Protein AF-A0A444R0T7-F1 (afdb_monomer_lite)

Organism: Escherichia coli (NCBI:txid562)

Foldseek 3Di:
DVCALPPDPLPQPQDPDQDWDFDWDQDPDQDPDAPDFDAKDQALPPVFADPVLVVLCVDPVSVVVSVVSNVVSGTIGTRGDDPDGDTDGDTDRDRPSPSPPDLRFAEEEEEEQEQVCPDPNSVVSLVVLVVVVVVCVVSLHWYKYWYFAPDIDIATLSDPCNVVSSVVVVVDHDHHHHDVQVVLVVVVVVCPDPNRDSYDYHYRDPPPHDDHDVVSVVD

Radius of gyration: 33.67 Å; chains: 1; bounding box: 57×38×89 Å

Secondary structure (DSSP, 8-state):
-TTTT-SS-----------EEEEEEEEEPPPSS-SEEEEEEEE--GGGB-HHHHHHHTSTTTHHHHHHHHHTT-EEEEEEE---EEEEEEEEE----------PPPEEEEEE-SGGGTTHHHHHHHHHHHHHHHHHHHTT--EEEEEESSSEEEEETTSTTHHHHHHHHHH----S---HHHHHHHHHHHHTSGGGTTPEEEEE-----PPPPHHHH--

Sequence (219 aa):
AEQLGRSREAKSIPRNDAQMETFRTMVREPATVPEQVDGLQQSDDILRLLPPELATLGITELEYEFYRRLVEKQLLTYRLHGESWREKMIERPVVHKDYDEQPRGPFIVCVDTSGSMGGFNEQCAKAFCLALMRIALAENRRCYIMLFSTEIVRYELSGPQGIEQAIRFLSQQFRGGTDLASCFRAIMERLQSREWFDADAVVISDFIAQRLPDDVTSK

Structure (mmCIF, N/CA/C/O backbone):
data_AF-A0A444R0T7-F1
#
_entry.id   AF-A0A444R0T7-F1
#
loop_
_atom_site.group_PDB
_atom_site.id
_atom_site.type_symbol
_atom_site.label_atom_id
_atom_site.label_alt_id
_atom_site.label_comp_id
_atom_site.label_asym_id
_atom_site.label_entity_id
_atom_site.label_seq_id
_atom_site.pdbx_PDB_ins_code
_atom_site.Cartn_x
_atom_site.Cartn_y
_atom_site.Cartn_z
_atom_site.occupancy
_atom_site.B_iso_or_equiv
_atom_site.auth_seq_id
_atom_site.auth_comp_id
_atom_site.auth_asym_id
_atom_site.auth_atom_id
_atom_site.pdbx_PDB_model_num
ATOM 1 N N . ALA A 1 1 ? 3.410 0.839 2.612 1.00 52.56 1 ALA A N 1
ATOM 2 C CA . ALA A 1 1 ? 2.526 0.170 1.633 1.00 52.56 1 ALA A CA 1
ATOM 3 C C . ALA A 1 1 ? 1.053 0.426 1.941 1.00 52.56 1 ALA A C 1
ATOM 5 O O . ALA A 1 1 ? 0.348 0.851 1.043 1.00 52.56 1 ALA A O 1
ATOM 6 N N . GLU A 1 2 ? 0.602 0.261 3.192 1.00 41.81 2 GLU A N 1
ATOM 7 C CA . GLU A 1 2 ? -0.816 0.436 3.570 1.00 41.81 2 GLU A CA 1
ATOM 8 C C . GLU A 1 2 ? -1.433 1.810 3.270 1.00 41.81 2 GLU A C 1
ATOM 10 O O . GLU A 1 2 ? -2.649 1.897 3.181 1.00 41.81 2 GLU A O 1
ATOM 15 N N . GLN A 1 3 ? -0.644 2.874 3.103 1.00 53.28 3 GLN A N 1
ATOM 16 C CA . GLN A 1 3 ? -1.173 4.206 2.776 1.00 53.28 3 GLN A CA 1
ATOM 17 C C . GLN A 1 3 ? -1.189 4.544 1.275 1.00 53.28 3 GLN A C 1
ATOM 19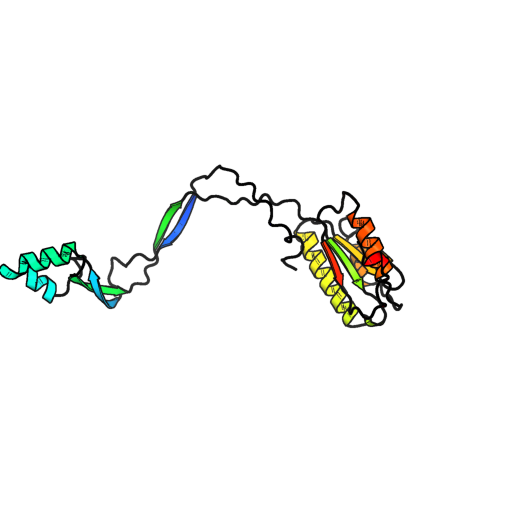 O O . GLN A 1 3 ? -1.748 5.570 0.898 1.00 53.28 3 GLN A O 1
ATOM 24 N N . LEU A 1 4 ? -0.623 3.694 0.407 1.00 55.56 4 LEU A N 1
ATOM 25 C CA . LEU A 1 4 ? -0.634 3.921 -1.044 1.00 55.56 4 LEU A CA 1
ATOM 26 C C . LEU A 1 4 ? -2.058 3.701 -1.590 1.00 55.56 4 LEU A C 1
ATOM 28 O O . LEU A 1 4 ? -2.611 2.602 -1.481 1.00 55.56 4 LEU A O 1
ATOM 32 N N . GLY A 1 5 ? -2.663 4.754 -2.142 1.00 51.59 5 GLY A N 1
ATOM 33 C CA . GLY A 1 5 ? -4.044 4.752 -2.643 1.00 51.59 5 GLY A CA 1
ATOM 34 C C . GLY A 1 5 ? -5.102 5.080 -1.604 1.00 51.59 5 GLY A C 1
ATOM 35 O O . GLY A 1 5 ? -6.288 4.909 -1.869 1.00 51.59 5 GLY A O 1
ATOM 36 N N . ARG A 1 6 ? -4.686 5.547 -0.418 1.00 55.81 6 ARG A N 1
ATOM 37 C CA . ARG A 1 6 ? -5.573 6.037 0.655 1.00 55.81 6 ARG A CA 1
ATOM 38 C C . ARG A 1 6 ? -5.463 7.553 0.870 1.00 55.81 6 ARG A C 1
ATOM 40 O O . ARG A 1 6 ? -5.979 8.075 1.851 1.00 55.81 6 ARG A O 1
ATOM 47 N N . SER A 1 7 ? -4.778 8.251 -0.038 1.00 49.47 7 SER A N 1
ATOM 48 C CA . SER A 1 7 ? -4.404 9.674 0.045 1.00 49.47 7 SER A CA 1
ATOM 49 C C . SER A 1 7 ? -5.601 10.628 0.006 1.00 49.47 7 SER A C 1
ATOM 51 O O . SER A 1 7 ? -5.502 11.774 0.438 1.00 49.47 7 SER A O 1
ATOM 53 N N . ARG A 1 8 ? -6.742 10.165 -0.510 1.00 48.16 8 ARG A N 1
ATOM 54 C CA . ARG A 1 8 ? -8.034 10.827 -0.351 1.00 48.16 8 ARG A CA 1
ATOM 55 C C . ARG A 1 8 ? -8.841 9.990 0.621 1.00 48.16 8 ARG A C 1
ATOM 57 O O . ARG A 1 8 ? -9.063 8.812 0.352 1.00 48.16 8 ARG A O 1
ATOM 64 N N . GLU A 1 9 ? -9.244 10.592 1.742 1.00 43.19 9 GLU A N 1
ATOM 65 C CA . GLU A 1 9 ? -10.251 10.015 2.634 1.00 43.19 9 GLU A CA 1
ATOM 66 C C . GLU A 1 9 ? -11.378 9.463 1.761 1.00 43.19 9 GLU A C 1
ATOM 68 O O . GLU A 1 9 ? -11.983 10.216 0.991 1.00 43.19 9 GLU A O 1
ATOM 73 N N . ALA A 1 10 ? -11.593 8.143 1.817 1.00 45.34 10 ALA A N 1
ATOM 74 C CA . ALA A 1 10 ? -12.710 7.494 1.150 1.00 45.34 10 ALA A CA 1
ATOM 75 C C . ALA A 1 10 ? -13.946 8.337 1.459 1.00 45.34 10 ALA A C 1
ATOM 77 O O . ALA A 1 10 ? -14.260 8.522 2.639 1.00 45.34 10 ALA A O 1
ATOM 78 N N . LYS A 1 11 ? -14.568 8.947 0.435 1.00 43.56 11 LYS A N 1
ATOM 79 C CA . LYS A 1 11 ? -15.698 9.856 0.675 1.00 43.56 11 LYS A CA 1
ATOM 80 C C . LYS A 1 11 ? -16.791 9.011 1.306 1.00 43.56 11 LYS A C 1
ATOM 82 O O . LYS A 1 11 ? -17.479 8.277 0.604 1.00 43.56 11 LYS A O 1
ATOM 87 N N . SER A 1 12 ? -16.923 9.092 2.625 1.00 40.97 12 SER A N 1
ATOM 88 C CA . SER A 1 12 ? -17.975 8.404 3.346 1.00 40.97 12 SER A CA 1
ATOM 89 C C . SER A 1 12 ? -19.274 9.074 2.932 1.00 40.97 12 SER A C 1
ATOM 91 O O . SER A 1 12 ? -19.520 10.221 3.307 1.00 40.97 12 SER A O 1
ATOM 93 N N . ILE A 1 13 ? -20.068 8.400 2.109 1.00 46.50 13 ILE A N 1
ATOM 94 C CA . ILE A 1 13 ? -21.451 8.785 1.867 1.00 46.50 13 ILE A CA 1
ATOM 95 C C . ILE A 1 13 ? -22.232 8.086 2.980 1.00 46.50 13 ILE A C 1
ATOM 97 O O . ILE A 1 13 ? -22.401 6.872 2.911 1.00 46.50 13 ILE A O 1
ATOM 101 N N . PRO A 1 14 ? -22.648 8.783 4.052 1.00 44.44 14 PRO A N 1
ATOM 102 C CA . PRO A 1 14 ? -23.417 8.133 5.099 1.00 44.44 14 PRO A CA 1
ATOM 103 C C . PRO A 1 14 ? -24.759 7.685 4.512 1.00 44.44 14 PRO A C 1
ATOM 105 O O . PRO A 1 14 ? -25.591 8.518 4.144 1.00 44.44 14 PRO A O 1
ATOM 108 N N . ARG A 1 15 ? -24.979 6.371 4.414 1.00 49.41 15 ARG A N 1
ATOM 109 C CA . ARG A 1 15 ? -26.326 5.824 4.246 1.00 49.41 15 ARG A CA 1
ATOM 110 C C . ARG A 1 15 ? -27.040 5.925 5.584 1.00 49.41 15 ARG A C 1
ATOM 112 O O . ARG A 1 15 ? -26.574 5.413 6.595 1.00 49.41 15 ARG A O 1
ATOM 119 N N . ASN A 1 16 ? -28.159 6.635 5.583 1.00 49.66 16 ASN A N 1
ATOM 120 C CA . ASN A 1 16 ? -28.934 6.920 6.780 1.00 49.66 16 ASN A CA 1
ATOM 121 C C . ASN A 1 16 ? -29.936 5.795 7.084 1.00 49.66 16 ASN A C 1
ATOM 123 O O . ASN A 1 16 ? -31.116 6.070 7.251 1.00 49.66 16 ASN A O 1
ATOM 127 N N . ASP A 1 17 ? -29.465 4.549 7.133 1.00 50.78 17 ASP A N 1
ATOM 128 C CA . ASP A 1 17 ? -30.265 3.398 7.564 1.00 50.78 17 ASP A CA 1
ATOM 129 C C . ASP A 1 17 ? -29.558 2.733 8.747 1.00 50.78 17 ASP A C 1
ATOM 131 O O . ASP A 1 17 ? -28.884 1.713 8.623 1.00 50.78 17 ASP A O 1
ATOM 135 N N . ALA A 1 18 ? -29.669 3.363 9.919 1.00 45.97 18 ALA A N 1
ATOM 136 C CA . ALA A 1 18 ? -29.171 2.798 11.166 1.00 45.97 18 ALA A CA 1
ATOM 137 C C . ALA A 1 18 ? -30.057 1.612 11.576 1.00 45.97 18 ALA A C 1
ATOM 139 O O . ALA A 1 18 ? -31.070 1.783 12.258 1.00 45.97 18 ALA A O 1
ATOM 140 N N . GLN A 1 19 ? -29.690 0.404 11.148 1.00 52.34 19 GLN A N 1
ATOM 141 C CA . GLN A 1 19 ? -30.270 -0.814 11.702 1.00 52.34 19 GLN A CA 1
ATOM 142 C C . GLN A 1 19 ? -29.713 -1.046 13.113 1.00 52.34 19 GLN A C 1
ATOM 144 O O . GLN A 1 19 ? -28.522 -0.868 13.379 1.00 52.34 19 GLN A O 1
ATOM 149 N N . MET A 1 20 ? -30.605 -1.386 14.044 1.00 50.62 20 MET A N 1
ATOM 150 C CA . MET A 1 20 ? -30.242 -1.752 15.411 1.00 50.62 20 MET A CA 1
ATOM 151 C C . MET A 1 20 ? -29.551 -3.114 15.371 1.00 50.62 20 MET A C 1
ATOM 153 O O . MET A 1 20 ? -30.182 -4.107 15.012 1.00 50.62 20 MET A O 1
ATOM 157 N N . GLU A 1 21 ? -28.278 -3.174 15.754 1.00 55.62 21 GLU A N 1
ATOM 158 C CA . GLU A 1 21 ? -27.573 -4.444 15.915 1.00 55.62 21 GLU A CA 1
ATOM 159 C C . GLU A 1 21 ? -27.292 -4.731 17.389 1.00 55.62 21 GLU A C 1
ATOM 161 O O . GLU A 1 21 ? -26.933 -3.854 18.184 1.00 55.62 21 GLU A O 1
ATOM 166 N N . THR A 1 22 ? -27.452 -6.001 17.756 1.00 49.09 22 THR A N 1
ATOM 167 C CA . THR A 1 22 ? -27.142 -6.514 19.088 1.00 49.09 22 THR A CA 1
ATOM 168 C C . THR A 1 22 ? -25.629 -6.641 19.237 1.00 49.09 22 THR A C 1
ATOM 170 O O . THR A 1 22 ? -25.036 -7.640 18.823 1.00 49.09 22 THR A O 1
ATOM 173 N N . PHE A 1 23 ? -24.985 -5.641 19.838 1.00 50.88 23 PHE A N 1
ATOM 174 C CA . PHE A 1 23 ? -23.559 -5.711 20.133 1.00 50.88 23 PHE A CA 1
ATOM 175 C C . PHE A 1 23 ? -23.337 -6.397 21.484 1.00 50.88 23 PHE A C 1
ATOM 177 O O . PHE A 1 23 ? -23.943 -6.037 22.501 1.00 50.88 23 PHE A O 1
ATOM 184 N N . ARG A 1 24 ? -22.455 -7.398 21.503 1.00 53.25 24 ARG A N 1
ATOM 185 C CA . ARG A 1 24 ? -22.060 -8.094 22.728 1.00 53.25 24 ARG A CA 1
ATOM 186 C C . ARG A 1 24 ? -20.826 -7.414 23.301 1.00 53.25 24 ARG A C 1
ATOM 188 O O . ARG A 1 24 ? -19.711 -7.647 22.847 1.00 53.25 24 ARG A O 1
ATOM 195 N N . THR A 1 25 ? -21.030 -6.553 24.292 1.00 52.38 25 THR A N 1
ATOM 196 C CA . THR A 1 25 ? -19.920 -5.948 25.033 1.00 52.38 25 THR A CA 1
ATOM 197 C C . THR A 1 25 ? -19.745 -6.682 26.346 1.00 52.38 25 THR A C 1
ATOM 199 O O . THR A 1 25 ? -20.688 -6.854 27.118 1.00 52.38 25 THR A O 1
ATOM 202 N N . MET A 1 26 ? -18.503 -7.053 26.630 1.00 47.00 26 MET A N 1
ATOM 203 C CA . MET A 1 26 ? -18.090 -7.464 27.963 1.00 47.00 26 MET A CA 1
ATOM 204 C C . MET A 1 26 ? -18.098 -6.219 28.853 1.00 47.00 26 MET A C 1
ATOM 206 O O . MET A 1 26 ? -17.200 -5.381 28.776 1.00 47.00 26 MET A O 1
ATOM 210 N N . VAL A 1 27 ? -19.162 -6.042 29.638 1.00 57.00 27 VAL A N 1
ATOM 211 C CA . VAL A 1 27 ? -19.264 -4.922 30.577 1.00 57.00 27 VAL A CA 1
ATOM 212 C C . VAL A 1 27 ? -18.751 -5.396 31.923 1.00 57.00 27 VAL A C 1
ATOM 214 O O . VAL A 1 27 ? -19.154 -6.442 32.434 1.00 57.00 27 VAL A O 1
ATOM 217 N N . ARG A 1 28 ? -17.852 -4.601 32.501 1.00 50.97 28 ARG A N 1
ATOM 218 C CA . ARG A 1 28 ? -17.382 -4.789 33.867 1.00 50.97 28 ARG A CA 1
ATOM 219 C C . ARG A 1 28 ? -18.486 -4.325 34.811 1.00 50.97 28 ARG A C 1
ATOM 221 O O . ARG A 1 28 ? -18.580 -3.140 35.122 1.00 50.97 28 ARG A O 1
ATOM 228 N N . GLU A 1 29 ? -19.368 -5.235 35.201 1.00 51.09 29 GLU A N 1
ATOM 229 C CA . GLU A 1 29 ? -20.320 -4.956 36.273 1.00 51.09 29 GLU A CA 1
ATOM 230 C C . GLU A 1 29 ? -19.631 -5.202 37.621 1.00 51.09 29 GLU A C 1
ATOM 232 O O . GLU A 1 29 ? -18.900 -6.187 37.759 1.00 51.09 29 GLU A O 1
ATOM 237 N N . PRO A 1 30 ? -19.821 -4.319 38.619 1.00 51.66 30 PRO A N 1
ATOM 238 C CA . PRO A 1 30 ? -19.378 -4.607 39.973 1.00 51.66 30 PRO A CA 1
ATOM 239 C C . PRO A 1 30 ? -20.041 -5.913 40.407 1.00 51.66 30 PRO A C 1
ATOM 241 O O . PRO A 1 30 ? -21.269 -6.017 40.383 1.00 51.66 30 PRO A O 1
ATOM 244 N N . ALA A 1 31 ? -19.236 -6.915 40.758 1.00 52.06 31 ALA A N 1
ATOM 245 C CA . ALA A 1 31 ? -19.745 -8.234 41.087 1.00 52.06 31 ALA A CA 1
ATOM 246 C C . ALA A 1 31 ? -20.817 -8.133 42.187 1.00 52.06 31 ALA A C 1
ATOM 248 O O . ALA A 1 31 ? -20.621 -7.517 43.238 1.00 52.06 31 ALA A O 1
ATOM 249 N N . THR A 1 32 ? -21.970 -8.756 41.951 1.00 52.75 32 THR A N 1
ATOM 250 C CA . THR A 1 32 ? -22.992 -8.974 42.983 1.00 52.75 32 THR A CA 1
ATOM 251 C C . THR A 1 32 ? -22.568 -10.057 43.979 1.00 52.75 32 THR A C 1
ATOM 253 O O . THR A 1 32 ? -23.248 -10.263 44.978 1.00 52.75 32 THR A O 1
ATOM 256 N N . VAL A 1 33 ? -21.452 -10.750 43.717 1.00 53.66 33 VAL A N 1
ATOM 257 C CA . VAL A 1 33 ? -20.937 -11.877 44.501 1.00 53.66 33 VAL A CA 1
ATOM 258 C C . VAL A 1 33 ? -19.513 -11.538 44.973 1.00 53.66 33 VAL A C 1
ATOM 260 O O . VAL A 1 33 ? -18.697 -11.141 44.141 1.00 53.66 33 VAL A O 1
ATOM 263 N N . PRO A 1 34 ? -19.206 -11.619 46.279 1.00 54.81 34 PRO A N 1
ATOM 264 C CA . PRO A 1 34 ? -17.925 -11.160 46.814 1.00 54.81 34 PRO A CA 1
ATOM 265 C C . PRO A 1 34 ? -16.803 -12.173 46.537 1.00 54.81 34 PRO A C 1
ATOM 267 O O . PRO A 1 34 ? -16.767 -13.228 47.161 1.00 54.81 34 PRO A O 1
ATOM 270 N N . GLU A 1 35 ? -15.876 -11.847 45.631 1.00 58.66 35 GLU A N 1
ATOM 271 C CA . GLU A 1 35 ? -14.623 -12.607 45.455 1.00 58.66 35 GLU A CA 1
ATOM 272 C C . GLU A 1 35 ? -13.498 -12.064 46.351 1.00 58.66 35 GLU A C 1
ATOM 274 O O . GLU A 1 35 ? -12.781 -12.846 46.972 1.00 58.66 35 GLU A O 1
ATOM 279 N N . GLN A 1 36 ? -13.378 -10.737 46.494 1.00 64.00 36 GLN A N 1
ATOM 280 C CA . GLN A 1 36 ? -12.383 -10.108 47.366 1.00 64.00 36 GLN A CA 1
ATOM 281 C C . GLN A 1 36 ? -12.806 -8.691 47.795 1.00 64.00 36 GLN A C 1
ATOM 283 O O . GLN A 1 36 ? -13.358 -7.918 47.006 1.00 64.00 36 GLN A O 1
ATOM 288 N N . VAL A 1 37 ? -12.540 -8.336 49.057 1.00 71.62 37 VAL A N 1
ATOM 289 C CA . VAL A 1 37 ? -12.676 -6.961 49.572 1.00 71.62 37 VAL A CA 1
ATOM 290 C C . VAL A 1 37 ? -11.347 -6.238 49.352 1.00 71.62 37 VAL A C 1
ATOM 292 O O . VAL A 1 37 ? -10.321 -6.694 49.848 1.00 71.62 37 VAL A O 1
ATOM 295 N N . ASP A 1 38 ? -11.372 -5.122 48.623 1.00 75.38 38 ASP A N 1
ATOM 296 C CA . ASP A 1 38 ? -10.171 -4.373 48.206 1.00 75.38 38 ASP A CA 1
ATOM 297 C C . ASP A 1 38 ? -10.105 -2.957 48.812 1.00 75.38 38 ASP A C 1
ATOM 299 O O . ASP A 1 38 ? -9.154 -2.207 48.611 1.00 75.38 38 ASP A O 1
ATOM 303 N N . GLY A 1 39 ? -11.108 -2.559 49.604 1.00 84.12 39 GLY A N 1
ATOM 304 C CA . GLY A 1 39 ? -11.037 -1.311 50.360 1.00 84.12 39 GLY A CA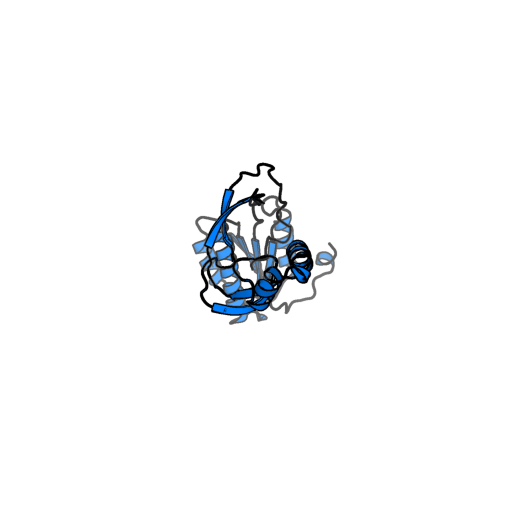 1
ATOM 305 C C . GLY A 1 39 ? -12.381 -0.781 50.833 1.00 84.12 39 GLY A C 1
ATOM 306 O O . GLY A 1 39 ? -13.341 -1.529 51.008 1.00 84.12 39 GLY A O 1
ATOM 307 N N . LEU A 1 40 ? -12.433 0.537 51.035 1.00 88.25 40 LEU A N 1
ATOM 308 C CA . LEU A 1 40 ? -13.615 1.285 51.467 1.00 88.25 40 LEU A CA 1
ATOM 309 C C . LEU A 1 40 ? -14.013 2.325 50.410 1.00 88.25 40 LEU A C 1
ATOM 311 O O . LEU A 1 40 ? -13.171 2.851 49.675 1.00 88.25 40 LEU A O 1
ATOM 315 N N . GLN A 1 41 ? -15.301 2.636 50.314 1.00 87.81 41 GLN A N 1
ATOM 316 C CA . GLN A 1 41 ? -15.837 3.666 49.423 1.00 87.81 41 GLN A CA 1
ATOM 317 C C . GLN A 1 41 ? -17.071 4.336 50.038 1.00 87.81 41 GLN A C 1
ATOM 319 O O . GLN A 1 41 ? -17.801 3.708 50.797 1.00 87.81 41 GLN A O 1
ATOM 324 N N . GLN A 1 42 ? -17.317 5.596 49.678 1.00 91.31 42 GLN A N 1
ATOM 325 C CA . GLN A 1 42 ? -18.593 6.267 49.926 1.00 91.31 42 GLN A CA 1
ATOM 326 C C . GLN A 1 42 ? -19.639 5.844 48.884 1.00 91.31 42 GLN A C 1
ATOM 328 O O . GLN A 1 42 ? -19.396 5.953 47.679 1.00 91.31 42 GLN A O 1
ATOM 333 N N . SER A 1 43 ? -20.767 5.311 49.345 1.00 86.38 43 SER A N 1
ATOM 334 C CA . SER A 1 43 ? -21.873 4.838 48.511 1.00 86.38 43 SER A CA 1
ATOM 335 C C . SER A 1 43 ? -23.197 4.907 49.281 1.00 86.38 43 SER A C 1
ATOM 337 O O . SER A 1 43 ? -23.236 5.240 50.459 1.00 86.38 43 SER A O 1
ATOM 339 N N . ASP A 1 44 ? -24.290 4.561 48.613 1.00 88.56 44 ASP A N 1
ATOM 340 C CA . ASP A 1 44 ? -25.631 4.315 49.155 1.00 88.56 44 ASP A CA 1
ATOM 341 C C . ASP A 1 44 ? -25.973 2.809 49.262 1.00 88.56 44 ASP A C 1
ATOM 343 O O . ASP A 1 44 ? -27.129 2.437 49.459 1.00 88.56 44 ASP A O 1
ATOM 347 N N . ASP A 1 45 ? -24.978 1.921 49.132 1.00 87.19 45 ASP A N 1
ATOM 348 C CA . ASP A 1 45 ? -25.177 0.464 49.112 1.00 87.19 45 ASP A CA 1
ATOM 349 C C . ASP A 1 45 ? -25.368 -0.100 50.532 1.00 87.19 45 ASP A C 1
ATOM 351 O O . ASP A 1 45 ? -24.414 -0.473 51.222 1.00 87.19 45 ASP A O 1
ATOM 355 N N . ILE A 1 46 ? -26.631 -0.172 50.963 1.00 85.62 46 ILE A N 1
ATOM 356 C CA . ILE A 1 46 ? -27.044 -0.633 52.300 1.00 85.62 46 ILE A CA 1
ATOM 357 C C . ILE A 1 46 ? -26.527 -2.046 52.611 1.00 85.62 46 ILE A C 1
ATOM 359 O O . ILE A 1 46 ? -26.192 -2.352 53.755 1.00 85.62 46 ILE A O 1
ATOM 363 N N . LEU A 1 47 ? -26.419 -2.911 51.598 1.00 85.25 47 LEU A N 1
ATOM 364 C CA . LEU A 1 47 ? -26.017 -4.308 51.779 1.00 85.25 47 LEU A CA 1
ATOM 365 C C . LEU A 1 47 ? -24.535 -4.460 52.140 1.00 85.25 47 LEU A C 1
ATOM 367 O O . LEU A 1 47 ? -24.109 -5.539 52.550 1.00 85.25 47 LEU A O 1
ATOM 371 N N . ARG A 1 48 ? -23.742 -3.397 51.972 1.00 86.19 48 ARG A N 1
ATOM 372 C CA . ARG A 1 48 ? -22.283 -3.405 52.137 1.00 86.19 48 ARG A CA 1
ATOM 373 C C . ARG A 1 48 ? -21.794 -2.372 53.143 1.00 86.19 48 ARG A C 1
ATOM 375 O O . ARG A 1 48 ? -20.602 -2.058 53.151 1.00 86.19 48 ARG A O 1
ATOM 382 N N . LEU A 1 49 ? -22.692 -1.839 53.969 1.00 89.62 49 LEU A N 1
ATOM 383 C CA . LEU A 1 49 ? -22.359 -0.848 54.986 1.00 89.62 49 LEU A CA 1
ATOM 384 C C . LEU A 1 49 ? -21.342 -1.384 55.984 1.00 89.62 49 LEU A C 1
ATOM 386 O O . LEU A 1 49 ? -21.377 -2.548 56.392 1.00 89.62 49 LEU A O 1
ATOM 390 N N . LEU A 1 50 ? -20.450 -0.498 56.416 1.00 90.69 50 LEU A N 1
ATOM 391 C CA . LEU A 1 50 ? -19.584 -0.811 57.537 1.00 90.69 50 LEU A CA 1
ATOM 392 C C . LEU A 1 50 ? -20.399 -0.898 58.837 1.00 90.69 50 LEU A C 1
ATOM 394 O O . LEU A 1 50 ? -21.351 -0.134 59.017 1.00 90.69 50 LEU A O 1
ATOM 398 N N . PRO A 1 51 ? -19.994 -1.754 59.795 1.00 90.38 51 PRO A N 1
ATOM 399 C CA . PRO A 1 51 ? -20.657 -1.847 61.095 1.00 90.38 51 PRO A CA 1
ATOM 400 C C . PRO A 1 51 ? -20.871 -0.499 61.818 1.00 90.38 51 PRO A C 1
ATOM 402 O O . PRO A 1 51 ? -21.934 -0.331 62.411 1.00 90.38 51 PRO A O 1
ATOM 405 N N . PRO A 1 52 ? -19.950 0.490 61.752 1.00 89.75 52 PRO A N 1
ATOM 406 C CA . PRO A 1 52 ? -20.187 1.814 62.328 1.00 89.75 52 PRO A CA 1
ATOM 407 C C . PRO A 1 52 ? -21.327 2.599 61.662 1.00 89.75 52 PRO A C 1
ATOM 409 O O . PRO A 1 52 ? -22.082 3.254 62.372 1.00 89.75 52 PRO A O 1
ATOM 412 N N . GLU A 1 53 ? -21.492 2.508 60.337 1.00 90.69 53 GLU A N 1
ATOM 413 C CA . GLU A 1 53 ? -22.591 3.181 59.616 1.00 90.69 53 GLU A CA 1
ATOM 414 C C . GLU A 1 53 ? -23.948 2.538 59.949 1.00 90.69 53 GLU A C 1
ATOM 416 O O . GLU A 1 53 ? -24.964 3.222 60.074 1.00 90.69 53 GLU A O 1
ATOM 421 N N . LEU A 1 54 ? -23.972 1.219 60.166 1.00 88.50 54 LEU A N 1
ATOM 422 C CA . LEU A 1 54 ? -25.159 0.523 60.673 1.00 88.50 54 LEU A CA 1
ATOM 423 C C . LEU A 1 54 ? -25.474 0.894 62.128 1.00 88.50 54 LEU A C 1
ATOM 425 O O . LEU A 1 54 ? -26.642 1.012 62.489 1.00 88.50 54 LEU A O 1
ATOM 429 N N . ALA A 1 55 ? -24.457 1.112 62.965 1.00 89.62 55 ALA A N 1
ATOM 430 C CA . ALA A 1 55 ? -24.660 1.518 64.354 1.00 89.62 55 ALA A CA 1
ATOM 431 C C . ALA A 1 55 ? -25.323 2.902 64.463 1.00 89.62 55 ALA A C 1
ATOM 433 O O . ALA A 1 55 ? -26.155 3.100 65.346 1.00 89.62 55 ALA A O 1
ATOM 434 N N . THR A 1 56 ? -25.020 3.831 63.546 1.00 89.38 56 THR A N 1
ATOM 435 C CA . THR A 1 56 ? -25.681 5.148 63.474 1.00 89.38 56 THR A CA 1
ATOM 436 C C . THR A 1 56 ? -27.189 5.056 63.248 1.00 89.38 56 THR A C 1
ATOM 438 O O . THR A 1 56 ? -27.917 5.878 63.791 1.00 89.38 56 THR A O 1
ATOM 441 N N . LEU A 1 57 ? -27.671 4.039 62.526 1.00 87.81 57 LEU A N 1
ATOM 442 C CA . LEU A 1 57 ? -29.107 3.788 62.359 1.00 87.81 57 LEU A CA 1
ATOM 443 C C . LEU A 1 57 ? -29.772 3.309 63.665 1.00 87.81 57 LEU A C 1
ATOM 445 O O . LEU A 1 57 ? -30.954 3.543 63.882 1.00 87.81 57 LEU A O 1
ATOM 449 N N . GLY A 1 58 ? -29.021 2.642 64.547 1.00 86.50 58 GLY A N 1
ATOM 450 C CA . GLY A 1 58 ? -29.521 2.143 65.832 1.00 86.50 58 GLY A CA 1
ATOM 451 C C . GLY A 1 58 ? -29.614 3.198 66.941 1.00 86.50 58 GLY A C 1
ATOM 452 O O . GLY A 1 58 ? -30.104 2.888 68.026 1.00 86.50 58 GLY A O 1
ATOM 453 N N . ILE A 1 59 ? -29.130 4.420 66.699 1.00 92.94 59 ILE A N 1
ATOM 454 C CA . ILE A 1 59 ? -29.120 5.527 67.662 1.00 92.94 59 ILE A CA 1
ATOM 455 C C . ILE A 1 59 ? -30.098 6.596 67.172 1.00 92.94 59 ILE A C 1
ATOM 457 O O . ILE A 1 59 ? -29.848 7.248 66.160 1.00 92.94 59 ILE A O 1
ATOM 461 N N . THR A 1 60 ? -31.193 6.802 67.907 1.00 89.19 60 THR A N 1
ATOM 462 C CA . THR A 1 60 ? -32.302 7.702 67.529 1.00 89.19 60 THR A CA 1
ATOM 463 C C . THR A 1 60 ? -31.836 9.118 67.170 1.00 89.19 60 THR A C 1
ATOM 465 O O . THR A 1 60 ? -32.335 9.731 66.231 1.00 89.19 60 THR A O 1
ATOM 468 N N . GLU A 1 61 ? -30.850 9.653 67.891 1.00 92.56 61 GLU A N 1
ATOM 469 C CA . GLU A 1 61 ? -30.306 10.995 67.670 1.00 92.56 61 GLU A CA 1
ATOM 470 C C . GLU A 1 61 ? -29.486 11.114 66.375 1.00 92.56 61 GLU A C 1
ATOM 472 O O . GLU A 1 61 ? -29.339 12.213 65.842 1.00 92.56 61 GLU A O 1
ATOM 477 N N . LEU A 1 62 ? -28.944 10.001 65.868 1.00 90.19 62 LEU A N 1
ATOM 478 C CA . LEU A 1 62 ? -28.082 9.949 64.682 1.00 90.19 62 LEU A CA 1
ATOM 479 C C . LEU A 1 62 ? -28.794 9.376 63.448 1.00 90.19 62 LEU A C 1
ATOM 481 O O . LEU A 1 62 ? -28.232 9.389 62.353 1.00 90.19 62 LEU A O 1
ATOM 485 N N . GLU A 1 63 ? -30.041 8.934 63.591 1.00 92.19 63 GLU A N 1
ATOM 486 C CA . GLU A 1 63 ? -30.822 8.330 62.510 1.00 92.19 63 GLU A CA 1
ATOM 487 C C . GLU A 1 63 ? -30.996 9.289 61.315 1.00 92.19 63 GLU A C 1
ATOM 489 O O . GLU A 1 63 ? -30.776 8.921 60.160 1.00 92.19 63 GLU A O 1
ATOM 494 N N . TYR A 1 64 ? -31.298 10.565 61.580 1.00 92.88 64 TYR A N 1
ATOM 495 C CA . TYR A 1 64 ? -31.414 11.587 60.529 1.00 92.88 64 TYR A CA 1
ATOM 496 C C . TYR A 1 64 ? -30.087 11.872 59.821 1.00 92.88 64 TYR A C 1
ATOM 498 O O . TYR A 1 64 ? -30.075 12.166 58.625 1.00 92.88 64 TYR A O 1
ATOM 506 N N . GLU A 1 65 ? -28.968 11.762 60.537 1.00 91.50 65 GLU A N 1
ATOM 507 C CA . GLU A 1 65 ? -27.632 11.923 59.963 1.00 91.50 65 GLU A CA 1
ATOM 508 C C . GLU A 1 65 ? -27.306 10.755 59.019 1.00 91.50 65 GLU A C 1
ATOM 510 O O . GLU A 1 65 ? -26.759 10.975 57.936 1.00 91.50 65 GLU A O 1
ATOM 515 N N . PHE A 1 66 ? -27.720 9.532 59.374 1.00 93.00 66 PHE A N 1
ATOM 516 C CA . PHE A 1 66 ? -27.637 8.369 58.491 1.00 93.00 66 PHE A CA 1
ATOM 517 C C . PHE A 1 66 ? -28.465 8.571 57.214 1.00 93.00 66 PHE A C 1
ATOM 519 O O . PHE A 1 66 ? -27.933 8.419 56.114 1.00 93.00 66 PHE A O 1
ATOM 526 N N . TYR A 1 67 ? -29.737 8.977 57.325 1.00 93.44 67 TYR A N 1
ATOM 527 C CA . TYR A 1 67 ? -30.579 9.216 56.145 1.00 93.44 67 TYR A CA 1
ATOM 528 C C . TYR A 1 67 ? -30.043 10.339 55.257 1.00 93.44 67 TYR A C 1
ATOM 530 O O . TYR A 1 67 ? -30.064 10.208 54.032 1.00 93.44 67 TYR A O 1
ATOM 538 N N . ARG A 1 68 ? -29.515 11.419 55.848 1.00 93.69 68 ARG A N 1
ATOM 539 C CA . ARG A 1 68 ? -28.852 12.485 55.088 1.00 93.69 68 ARG A CA 1
ATOM 540 C C . ARG A 1 68 ? -27.695 11.921 54.265 1.00 93.69 68 ARG A C 1
ATOM 542 O O . ARG A 1 68 ? -27.661 12.113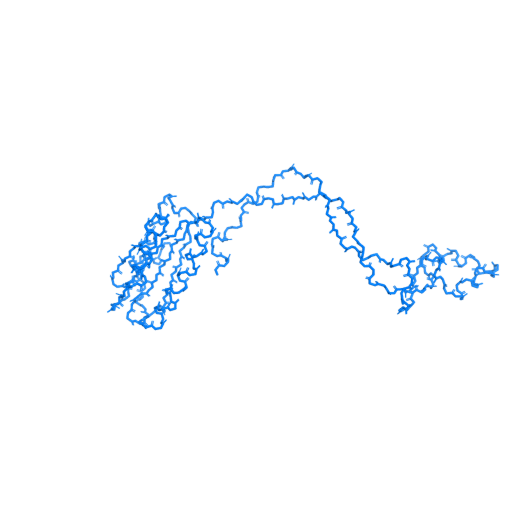 53.053 1.00 93.69 68 ARG A O 1
ATOM 549 N N . ARG A 1 69 ? -26.789 11.172 54.901 1.00 92.38 69 ARG A N 1
ATOM 550 C CA . ARG A 1 69 ? -25.630 10.565 54.227 1.00 92.38 69 ARG A CA 1
ATOM 551 C C . ARG A 1 69 ? -26.025 9.518 53.192 1.00 92.38 69 ARG A C 1
ATOM 553 O O . ARG A 1 69 ? -25.341 9.404 52.180 1.00 92.38 69 ARG A O 1
ATOM 560 N N . LEU A 1 70 ? -27.119 8.787 53.406 1.00 92.81 70 LEU A N 1
ATOM 561 C CA . LEU A 1 70 ? -27.669 7.848 52.427 1.00 92.81 70 LEU A CA 1
ATOM 562 C C . LEU A 1 70 ? -28.078 8.577 51.141 1.00 92.81 70 LEU A C 1
ATOM 564 O O . LEU A 1 70 ? -27.671 8.180 50.052 1.00 92.81 70 LEU A O 1
ATOM 568 N N . VAL A 1 71 ? -28.834 9.672 51.266 1.00 93.69 71 VAL A N 1
ATOM 569 C CA . VAL A 1 71 ? -29.280 10.484 50.121 1.00 93.69 71 VAL A CA 1
ATOM 570 C C . VAL A 1 71 ? -28.098 11.161 49.422 1.00 93.69 71 VAL A C 1
ATOM 572 O O . VAL A 1 71 ? -28.055 11.223 48.194 1.00 93.69 71 VAL A O 1
ATOM 575 N N . GLU A 1 72 ? -27.112 11.626 50.190 1.00 94.31 72 GLU A N 1
ATOM 576 C CA . GLU A 1 72 ? -25.887 12.250 49.674 1.00 94.31 72 GLU A CA 1
ATOM 577 C C . GLU A 1 72 ? -24.865 11.237 49.125 1.00 94.31 72 GLU A C 1
ATOM 579 O O . GLU A 1 72 ? -23.850 11.644 48.559 1.00 94.31 72 GLU A O 1
ATOM 584 N N . LYS A 1 73 ? -25.129 9.926 49.250 1.00 92.00 73 LYS A N 1
ATOM 585 C CA . LYS A 1 73 ? -24.230 8.823 48.858 1.00 92.00 73 LYS A CA 1
ATOM 586 C C . LYS A 1 73 ? -22.869 8.862 49.562 1.00 92.00 73 LYS A C 1
ATOM 588 O O . LYS A 1 73 ? -21.840 8.538 48.974 1.00 92.00 73 LYS A O 1
ATOM 593 N N . GLN A 1 74 ? -22.871 9.264 50.830 1.00 93.38 74 GLN A N 1
ATOM 594 C CA . GLN A 1 74 ? -21.681 9.461 51.659 1.00 93.38 74 GLN A CA 1
ATOM 595 C C . GLN A 1 74 ? -21.467 8.378 52.730 1.00 93.38 74 GLN A C 1
ATOM 597 O O . GLN A 1 74 ? -20.551 8.518 53.541 1.00 93.38 74 GLN A O 1
ATOM 602 N N . LEU A 1 75 ? -22.256 7.297 52.751 1.00 93.56 75 LEU A N 1
ATOM 603 C CA . LEU A 1 75 ? -22.058 6.208 53.716 1.00 93.56 75 LEU A CA 1
ATOM 604 C C . LEU A 1 75 ? -20.836 5.365 53.346 1.00 93.56 75 LEU A C 1
ATOM 606 O O . LEU A 1 75 ? -20.637 5.011 52.182 1.00 93.56 75 LEU A O 1
ATOM 610 N N . LEU A 1 76 ? -20.020 5.000 54.334 1.00 92.94 76 LEU A N 1
ATOM 611 C CA . LEU A 1 76 ? -18.891 4.101 54.113 1.00 92.94 76 LEU A CA 1
ATOM 612 C C . LEU A 1 76 ? -19.353 2.651 53.904 1.00 92.94 76 LEU A C 1
ATOM 614 O O . LEU A 1 76 ? -19.999 2.034 54.752 1.00 92.94 76 LEU A O 1
ATOM 618 N N . THR A 1 77 ? -18.945 2.081 52.776 1.00 90.50 77 THR A N 1
ATOM 619 C CA . THR A 1 77 ? -19.248 0.710 52.354 1.00 90.50 77 THR A CA 1
ATOM 620 C C . THR A 1 77 ? -17.972 -0.032 51.959 1.00 90.50 77 THR A C 1
ATOM 622 O O . THR A 1 77 ? -16.970 0.580 51.567 1.00 90.50 77 THR A O 1
ATOM 625 N N . TYR A 1 78 ? -17.988 -1.361 52.064 1.00 86.88 78 TYR A N 1
ATOM 626 C CA . TYR A 1 78 ? -16.907 -2.198 51.546 1.00 86.88 78 TYR A CA 1
ATOM 627 C C . TYR A 1 78 ? -16.852 -2.120 50.016 1.00 86.88 78 TYR A C 1
ATOM 629 O O . TYR A 1 78 ? -17.836 -2.389 49.326 1.00 86.88 78 TYR A O 1
ATOM 637 N N . ARG A 1 79 ? -15.670 -1.807 49.476 1.00 80.94 79 ARG A N 1
ATOM 638 C CA . ARG A 1 79 ? -15.383 -1.870 48.043 1.00 80.94 79 ARG A CA 1
ATOM 639 C C . ARG A 1 79 ? -14.968 -3.291 47.683 1.00 80.94 79 ARG A C 1
ATOM 641 O O . ARG A 1 79 ? -13.940 -3.783 48.150 1.00 80.94 79 ARG A O 1
ATOM 648 N N . LEU A 1 80 ? -15.770 -3.940 46.848 1.00 72.50 80 LEU A N 1
ATOM 649 C CA . LEU A 1 80 ? -15.445 -5.248 46.287 1.00 72.50 80 LEU A CA 1
ATOM 650 C C . LEU A 1 80 ? -14.671 -5.072 44.982 1.00 72.50 80 LEU A C 1
ATOM 652 O O . LEU A 1 80 ? -15.066 -4.269 44.134 1.00 72.50 80 LEU A O 1
ATOM 656 N N . HIS A 1 81 ? -13.608 -5.855 44.811 1.00 57.44 81 HIS A N 1
ATOM 657 C CA . HIS A 1 81 ? -12.952 -6.026 43.523 1.00 57.44 81 HIS A CA 1
ATOM 658 C C . HIS A 1 81 ? -13.284 -7.428 43.013 1.00 57.44 81 HIS A C 1
ATOM 660 O O . HIS A 1 81 ? -12.983 -8.424 43.662 1.00 57.44 81 HIS A O 1
ATOM 666 N N . GLY A 1 82 ? -13.957 -7.496 41.867 1.00 55.41 82 GLY A N 1
ATOM 667 C CA . GLY A 1 82 ? -14.184 -8.739 41.137 1.00 55.41 82 GLY A CA 1
ATOM 668 C C . GLY A 1 82 ? -13.866 -8.525 39.665 1.00 55.41 82 GLY A C 1
ATOM 669 O O . GLY A 1 82 ? -14.147 -7.457 39.110 1.00 55.41 82 GLY A O 1
ATOM 670 N N . GLU A 1 83 ? -13.269 -9.525 39.029 1.00 50.34 83 GLU A N 1
ATOM 671 C CA . GLU A 1 83 ? -13.055 -9.567 37.579 1.00 50.34 83 GLU A CA 1
ATOM 672 C C . GLU A 1 83 ? -14.181 -10.342 36.889 1.00 50.34 83 GLU A C 1
ATOM 674 O O . GLU A 1 83 ? -13.962 -11.106 35.952 1.00 50.34 83 GLU A O 1
ATOM 679 N N . SER A 1 84 ? -15.423 -10.161 37.343 1.00 50.12 84 SER A N 1
ATOM 680 C CA . SER A 1 84 ? -16.566 -10.799 36.701 1.00 50.12 84 SER A CA 1
ATOM 681 C C . SER A 1 84 ? -16.927 -10.042 35.428 1.00 50.12 84 SER A C 1
ATOM 683 O O . SER A 1 84 ? -17.724 -9.102 35.429 1.00 50.12 84 SER A O 1
ATOM 685 N N . TRP A 1 85 ? -16.323 -10.451 34.321 1.00 50.47 85 TRP A N 1
ATOM 686 C CA . TRP A 1 85 ? -16.768 -10.049 33.001 1.00 50.47 85 TRP A CA 1
ATOM 687 C C . TRP A 1 85 ? -18.088 -10.758 32.685 1.00 50.47 85 TRP A C 1
ATOM 689 O O . TRP A 1 85 ? -18.143 -11.988 32.656 1.00 50.47 85 TRP A O 1
ATOM 699 N N . ARG A 1 86 ? -19.165 -9.999 32.456 1.00 52.12 86 ARG A N 1
ATOM 700 C CA . ARG A 1 86 ? -20.416 -10.544 31.917 1.00 52.12 86 ARG A CA 1
ATOM 701 C C . ARG A 1 86 ? -20.694 -9.958 30.541 1.00 52.12 86 ARG A C 1
ATOM 703 O O . ARG A 1 86 ? -20.516 -8.764 30.297 1.00 52.12 86 ARG A O 1
ATOM 710 N N . GLU A 1 87 ? -21.134 -10.832 29.646 1.00 47.25 87 GLU A N 1
ATOM 711 C CA . GLU A 1 87 ? -21.560 -10.487 28.297 1.00 47.25 87 GLU A CA 1
ATOM 712 C C . GLU A 1 87 ? -22.894 -9.730 28.402 1.00 47.25 87 GLU A C 1
ATOM 714 O O . GLU A 1 87 ? -23.933 -10.310 28.716 1.00 47.25 87 GLU A O 1
ATOM 719 N N . LYS A 1 88 ? -22.867 -8.407 28.212 1.00 51.66 88 LYS A N 1
ATOM 720 C CA . LYS A 1 88 ? -24.069 -7.572 28.184 1.00 51.66 88 LYS A CA 1
ATOM 721 C C . LYS A 1 88 ? -24.423 -7.304 26.731 1.00 51.66 88 LYS A C 1
ATOM 723 O O . LYS A 1 88 ? -23.647 -6.698 25.990 1.00 51.66 88 LYS A O 1
ATOM 728 N N . MET A 1 89 ? -25.602 -7.762 26.327 1.00 50.09 89 MET A N 1
ATOM 729 C CA . MET A 1 89 ? -26.156 -7.453 25.015 1.00 50.09 89 MET A CA 1
ATOM 730 C C . MET A 1 89 ? -26.741 -6.041 25.088 1.00 50.09 89 MET A C 1
ATOM 732 O O . MET A 1 89 ? -27.700 -5.805 25.819 1.00 50.09 89 MET A O 1
ATOM 736 N N . ILE A 1 90 ? -26.106 -5.082 24.416 1.00 55.50 90 ILE A N 1
ATOM 737 C CA . ILE A 1 90 ? -26.597 -3.706 24.340 1.00 55.50 90 ILE A CA 1
ATOM 738 C C . ILE A 1 90 ? -26.958 -3.452 22.884 1.00 55.50 90 ILE A C 1
ATOM 740 O O . ILE A 1 90 ? -26.088 -3.477 22.015 1.00 55.50 90 ILE A O 1
ATOM 744 N N . GLU A 1 91 ? -28.235 -3.193 22.625 1.00 49.53 91 GLU A N 1
ATOM 745 C CA . GLU A 1 91 ? -28.678 -2.677 21.334 1.00 49.53 91 GLU A CA 1
ATOM 746 C C . GLU A 1 91 ? -28.255 -1.212 21.245 1.00 49.53 91 GLU A C 1
ATOM 748 O O . GLU A 1 91 ? -28.626 -0.380 22.079 1.00 49.53 91 GLU A O 1
ATOM 753 N N . ARG A 1 92 ? -27.403 -0.897 20.272 1.00 49.25 92 ARG A N 1
ATOM 754 C CA . ARG A 1 92 ? -27.003 0.478 19.974 1.00 49.25 92 ARG A CA 1
ATOM 755 C C . ARG A 1 92 ? -27.283 0.741 18.501 1.00 49.25 92 ARG A C 1
ATOM 757 O O . ARG A 1 92 ? -27.074 -0.162 17.692 1.00 49.25 92 ARG A O 1
ATOM 764 N N . PRO A 1 93 ? -27.700 1.964 18.134 1.00 45.19 93 PRO A N 1
ATOM 765 C CA . PRO A 1 93 ? -27.729 2.358 16.738 1.00 45.19 93 PRO A CA 1
ATOM 766 C C . PRO A 1 93 ? -26.286 2.349 16.228 1.00 45.19 93 PRO A C 1
ATOM 768 O O . PRO A 1 93 ? -25.487 3.229 16.560 1.00 45.19 93 PRO A O 1
ATOM 771 N N . VAL A 1 94 ? -25.927 1.317 15.469 1.00 48.69 94 VAL A N 1
ATOM 772 C CA . VAL A 1 94 ? -24.653 1.281 14.764 1.00 48.69 94 VAL A CA 1
ATOM 773 C C . VAL A 1 94 ? -24.866 2.117 13.516 1.00 48.69 94 VAL A C 1
ATOM 775 O O . VAL A 1 94 ? -25.540 1.704 12.575 1.00 48.69 94 VAL A O 1
ATOM 778 N N . VAL A 1 95 ? -24.306 3.327 13.511 1.00 49.06 95 VAL A N 1
ATOM 779 C CA . VAL A 1 95 ? -24.052 4.009 12.245 1.00 49.06 95 VAL A CA 1
ATOM 780 C C . VAL A 1 95 ? -22.949 3.199 11.588 1.00 49.06 95 VAL A C 1
ATOM 782 O O . VAL A 1 95 ? -21.768 3.405 11.873 1.00 49.06 95 VAL A O 1
ATOM 785 N N . HIS A 1 96 ? -23.338 2.234 10.758 1.00 46.38 96 HIS A N 1
ATOM 786 C CA . HIS A 1 96 ? -22.422 1.657 9.800 1.00 46.38 96 HIS A CA 1
ATOM 787 C C . HIS A 1 96 ? -21.919 2.831 8.960 1.00 46.38 96 HIS A C 1
ATOM 789 O O . HIS A 1 96 ? -22.618 3.369 8.102 1.00 46.38 96 HIS A O 1
ATOM 795 N N . LYS A 1 97 ? -20.692 3.282 9.238 1.00 43.47 97 LYS A N 1
ATOM 796 C CA . LYS A 1 97 ? -19.885 3.898 8.193 1.00 43.47 97 LYS A CA 1
ATOM 797 C C . LYS A 1 97 ? -19.501 2.750 7.277 1.00 43.47 97 LYS A C 1
ATOM 799 O O . LYS A 1 97 ? -18.370 2.275 7.322 1.00 43.47 97 LYS A O 1
ATOM 804 N N . ASP A 1 98 ? -20.471 2.284 6.500 1.00 43.59 98 ASP A N 1
ATOM 805 C CA . ASP A 1 98 ? -20.179 1.528 5.304 1.00 43.59 98 ASP A CA 1
ATOM 806 C C . ASP A 1 98 ? -19.437 2.515 4.418 1.00 43.59 98 ASP A C 1
ATOM 808 O O . ASP A 1 98 ? -20.003 3.404 3.779 1.00 43.59 98 ASP A O 1
ATOM 812 N N . TYR A 1 99 ? -18.113 2.453 4.511 1.00 46.69 99 TYR A N 1
ATOM 813 C CA . TYR A 1 99 ? -17.270 2.977 3.469 1.00 46.69 99 TYR A CA 1
ATOM 814 C C . TYR A 1 99 ? -17.663 2.160 2.248 1.00 46.69 99 TYR A C 1
ATOM 816 O O . TYR A 1 99 ? -17.277 0.997 2.151 1.00 46.69 99 TYR A O 1
ATOM 824 N N . ASP A 1 100 ? -18.463 2.736 1.348 1.00 43.81 100 ASP A N 1
ATOM 825 C CA . ASP A 1 100 ? -18.494 2.239 -0.021 1.00 43.81 100 ASP A CA 1
ATOM 826 C C . ASP A 1 100 ? -17.023 2.102 -0.419 1.00 43.81 100 ASP A C 1
ATOM 828 O O . ASP A 1 100 ? -16.282 3.095 -0.389 1.00 43.81 100 ASP A O 1
ATOM 832 N N . GLU A 1 101 ? -16.572 0.869 -0.675 1.00 50.22 101 GLU A N 1
ATOM 833 C CA . GLU A 1 101 ? -15.234 0.611 -1.185 1.00 50.22 101 GLU A CA 1
ATOM 834 C C . GLU A 1 101 ? -15.159 1.288 -2.549 1.00 50.22 101 GLU A C 1
ATOM 836 O O . GLU A 1 101 ? -15.491 0.718 -3.588 1.00 50.22 101 GLU A O 1
ATOM 841 N N . GLN A 1 102 ? -14.786 2.566 -2.541 1.00 52.50 102 GLN A N 1
ATOM 842 C CA . GLN A 1 102 ? -14.522 3.299 -3.758 1.00 52.50 102 GLN A CA 1
ATOM 843 C C . GLN A 1 102 ? -13.466 2.511 -4.527 1.00 52.50 102 GLN A C 1
ATOM 845 O O . GLN A 1 102 ? -12.505 2.031 -3.910 1.00 52.50 102 GLN A O 1
ATOM 850 N N . PRO A 1 103 ? -13.636 2.348 -5.850 1.00 55.72 103 PRO A N 1
ATOM 851 C CA . PRO A 1 103 ? -12.676 1.619 -6.657 1.00 55.72 103 PRO A CA 1
ATOM 852 C C . PRO A 1 103 ? -11.297 2.240 -6.435 1.00 55.72 103 PRO A C 1
ATOM 854 O O . PRO A 1 103 ? -11.067 3.406 -6.758 1.00 55.72 103 PRO A O 1
ATOM 857 N N . ARG A 1 104 ? -10.404 1.475 -5.797 1.00 66.25 104 ARG A N 1
ATOM 858 C CA . ARG A 1 104 ? -9.064 1.942 -5.445 1.00 66.25 104 ARG A CA 1
ATOM 859 C C . ARG A 1 104 ? -8.293 2.173 -6.740 1.00 66.25 104 ARG A C 1
ATOM 861 O O . ARG A 1 104 ? -8.259 1.291 -7.600 1.00 66.25 104 ARG A O 1
ATOM 868 N N . GLY A 1 105 ? -7.683 3.349 -6.872 1.00 71.56 105 GLY A N 1
ATOM 869 C CA . GLY A 1 105 ? -6.945 3.734 -8.072 1.00 71.56 105 GLY A CA 1
ATOM 870 C C . GLY A 1 105 ? -5.828 2.738 -8.420 1.00 71.56 105 GLY A C 1
ATOM 871 O O . GLY A 1 105 ? -5.319 2.028 -7.541 1.00 71.56 105 GLY A O 1
ATOM 872 N N . PRO A 1 106 ? -5.447 2.619 -9.697 1.00 82.06 106 PRO A N 1
ATOM 873 C CA . PRO A 1 106 ? -4.432 1.663 -10.115 1.00 82.06 106 PRO A CA 1
ATOM 874 C C . PRO A 1 106 ? -3.016 2.103 -9.703 1.00 82.06 106 PRO A C 1
ATOM 876 O O . PRO A 1 106 ? -2.776 3.258 -9.362 1.00 82.06 106 PRO A O 1
ATOM 879 N N . PHE A 1 107 ? -2.064 1.171 -9.716 1.00 85.44 107 PHE A N 1
ATOM 880 C CA . PHE A 1 107 ? -0.678 1.422 -9.314 1.00 85.44 107 PHE A CA 1
ATOM 881 C C . PHE A 1 107 ? 0.260 1.525 -10.513 1.00 85.44 107 PHE A C 1
ATOM 883 O O . PHE A 1 107 ? 0.304 0.619 -11.347 1.00 85.44 107 PHE A O 1
ATOM 890 N N . ILE A 1 108 ? 1.076 2.577 -10.536 1.00 89.00 108 ILE A N 1
ATOM 891 C CA . ILE A 1 108 ? 2.194 2.751 -11.466 1.00 89.00 108 ILE A CA 1
ATOM 892 C C . ILE A 1 108 ? 3.489 2.629 -10.658 1.00 89.00 108 ILE A C 1
ATOM 894 O O . ILE A 1 108 ? 3.837 3.526 -9.896 1.00 89.00 108 ILE A O 1
ATOM 898 N N . VAL A 1 109 ? 4.220 1.524 -10.801 1.00 90.69 109 VAL A N 1
ATOM 899 C CA . VAL A 1 109 ? 5.487 1.295 -10.088 1.00 90.69 109 VAL A CA 1
ATOM 900 C C . VAL A 1 109 ? 6.655 1.423 -11.055 1.00 90.69 109 VAL A C 1
ATOM 902 O O . VAL A 1 109 ? 6.735 0.702 -12.044 1.00 90.69 109 VAL A O 1
ATOM 905 N N . CYS A 1 110 ? 7.583 2.322 -10.758 1.00 91.62 110 CYS A N 1
ATOM 906 C CA . CYS A 1 110 ? 8.772 2.582 -11.553 1.00 91.62 110 CYS A CA 1
ATOM 907 C C . CYS A 1 110 ? 10.003 2.122 -10.776 1.00 91.62 110 CYS A C 1
ATOM 909 O O . CYS A 1 110 ? 10.254 2.601 -9.671 1.00 91.62 110 CYS A O 1
ATOM 911 N N . VAL A 1 111 ? 10.762 1.192 -11.342 1.00 91.75 111 VAL A N 1
ATOM 912 C CA . VAL A 1 111 ? 11.948 0.606 -10.718 1.00 91.75 111 VAL A CA 1
ATOM 913 C C . VAL A 1 111 ? 13.177 1.044 -11.495 1.00 91.75 111 VAL A C 1
ATOM 915 O O . VAL A 1 111 ? 13.288 0.788 -12.696 1.00 91.75 111 VAL A O 1
ATOM 918 N N . ASP A 1 112 ? 14.094 1.689 -10.790 1.00 90.75 112 ASP A N 1
ATOM 919 C CA . ASP A 1 112 ? 15.400 2.039 -11.315 1.00 90.75 112 ASP A CA 1
ATOM 920 C C . ASP A 1 112 ? 16.273 0.789 -11.424 1.00 90.75 112 ASP A C 1
ATOM 922 O O . ASP A 1 112 ? 16.406 -0.006 -10.491 1.00 90.75 112 ASP A O 1
ATOM 926 N N . THR A 1 113 ? 16.850 0.621 -12.603 1.00 89.44 113 THR A N 1
ATOM 927 C CA . THR A 1 113 ? 17.739 -0.487 -12.965 1.00 89.44 113 THR A CA 1
ATOM 928 C C . THR A 1 113 ? 19.063 0.033 -13.523 1.00 89.44 113 THR A C 1
ATOM 930 O O . THR A 1 113 ? 19.771 -0.663 -14.245 1.00 89.44 113 THR A O 1
ATOM 933 N N . SER A 1 114 ? 19.397 1.284 -13.222 1.00 88.56 114 SER A N 1
ATOM 934 C CA . SER A 1 114 ? 20.683 1.885 -13.541 1.00 88.56 114 SER A CA 1
ATOM 935 C C . SER A 1 114 ? 21.853 1.129 -12.910 1.00 88.56 114 SER A C 1
ATOM 937 O O . SER A 1 114 ? 21.705 0.304 -12.005 1.00 88.56 114 SER A O 1
ATOM 939 N N . GLY A 1 115 ? 23.061 1.428 -13.388 1.00 86.12 115 GLY A N 1
ATOM 940 C CA . GLY A 1 115 ? 24.279 0.785 -12.904 1.00 86.12 115 GLY A CA 1
ATOM 941 C C . GLY A 1 115 ? 24.504 0.913 -11.390 1.00 86.12 115 GLY A C 1
ATOM 942 O O . GLY A 1 115 ? 25.033 -0.024 -10.795 1.00 86.12 115 GLY A O 1
ATOM 943 N N . SER A 1 116 ? 24.084 2.013 -10.752 1.00 86.88 116 SER A N 1
ATOM 944 C CA . SER A 1 116 ? 24.238 2.218 -9.299 1.00 86.88 116 SER A CA 1
ATOM 945 C C . SER A 1 116 ? 23.292 1.352 -8.464 1.00 86.88 116 SER A C 1
ATOM 947 O O . SER A 1 116 ? 23.630 0.938 -7.353 1.00 86.88 116 SER A O 1
ATOM 949 N N . MET A 1 117 ? 22.153 0.976 -9.045 1.00 88.50 117 MET A N 1
ATOM 950 C CA . MET A 1 117 ? 21.218 0.027 -8.457 1.00 88.50 117 MET A CA 1
ATOM 951 C C . MET A 1 117 ? 21.672 -1.431 -8.626 1.00 88.50 117 MET A C 1
ATOM 953 O O . MET A 1 117 ? 21.068 -2.320 -8.039 1.00 88.50 117 MET A O 1
ATOM 957 N N . GLY A 1 118 ? 22.738 -1.720 -9.375 1.00 87.12 118 GLY A N 1
ATOM 958 C CA . GLY A 1 118 ? 23.159 -3.090 -9.671 1.00 87.12 118 GLY A CA 1
ATOM 959 C C . GLY A 1 118 ? 23.397 -3.978 -8.436 1.00 87.12 118 GLY A C 1
ATOM 960 O O . GLY A 1 118 ? 23.932 -3.558 -7.409 1.00 87.12 118 GLY A O 1
ATOM 961 N N . GLY A 1 119 ? 23.034 -5.259 -8.549 1.00 88.44 119 GLY A N 1
ATOM 962 C CA . GLY A 1 119 ? 23.262 -6.253 -7.498 1.00 88.44 119 GLY A CA 1
ATOM 963 C C . GLY A 1 119 ? 22.183 -6.219 -6.415 1.00 88.44 119 GLY A C 1
ATOM 964 O O . GLY A 1 119 ? 21.028 -6.544 -6.683 1.00 88.44 119 GLY A O 1
ATOM 965 N N . PHE A 1 120 ? 22.559 -5.885 -5.179 1.00 89.75 120 PHE A N 1
ATOM 966 C CA . PHE A 1 120 ? 21.652 -5.963 -4.027 1.00 89.75 120 PHE A CA 1
ATOM 967 C C . PHE A 1 120 ? 20.517 -4.930 -4.083 1.00 89.75 120 PHE A C 1
ATOM 969 O O . PHE A 1 120 ? 19.374 -5.258 -3.767 1.00 89.75 120 PHE A O 1
ATOM 976 N N . ASN A 1 121 ? 20.803 -3.700 -4.517 1.00 89.75 121 ASN A N 1
ATOM 977 C CA . ASN A 1 121 ? 19.808 -2.624 -4.549 1.00 89.75 121 ASN A CA 1
ATOM 978 C C . ASN A 1 121 ? 18.681 -2.933 -5.550 1.00 89.75 121 ASN A C 1
ATOM 980 O O . ASN A 1 121 ? 17.505 -2.784 -5.225 1.00 89.75 121 ASN A O 1
ATOM 984 N N . GLU A 1 122 ? 19.024 -3.465 -6.724 1.00 89.62 122 GLU A N 1
ATOM 985 C CA . GLU A 1 122 ? 18.084 -3.913 -7.753 1.00 89.62 122 GLU A CA 1
ATOM 986 C C . GLU A 1 122 ? 17.233 -5.078 -7.239 1.00 89.62 122 GLU A C 1
ATOM 988 O O . GLU A 1 122 ? 16.014 -5.081 -7.418 1.00 89.62 122 GLU A O 1
ATOM 993 N N . GLN A 1 123 ? 17.847 -6.053 -6.557 1.00 90.31 123 GLN A N 1
ATOM 994 C CA . GLN A 1 123 ? 17.120 -7.173 -5.952 1.00 90.31 123 GLN A CA 1
ATOM 995 C C . GLN A 1 123 ? 16.108 -6.687 -4.909 1.00 90.31 123 GLN A C 1
ATOM 997 O O . GLN A 1 123 ? 14.950 -7.106 -4.942 1.00 90.31 123 GLN A O 1
ATOM 1002 N N . CYS A 1 124 ? 16.510 -5.768 -4.029 1.00 91.38 124 CYS A N 1
ATOM 1003 C CA . CYS A 1 124 ? 15.621 -5.152 -3.047 1.00 91.38 124 CYS A CA 1
ATOM 1004 C C . CYS A 1 124 ? 14.479 -4.377 -3.715 1.00 91.38 124 CYS A C 1
ATOM 1006 O O . CYS A 1 124 ? 13.321 -4.538 -3.328 1.00 91.38 124 CYS A O 1
ATOM 1008 N N . ALA A 1 125 ? 14.775 -3.588 -4.750 1.00 91.62 125 ALA A N 1
ATOM 1009 C CA . ALA A 1 125 ? 13.773 -2.813 -5.474 1.00 91.62 125 ALA A CA 1
ATOM 1010 C C . ALA A 1 125 ? 12.745 -3.717 -6.176 1.00 91.62 125 ALA A C 1
ATOM 1012 O O . ALA A 1 125 ? 11.537 -3.491 -6.073 1.00 91.62 125 ALA A O 1
ATOM 1013 N N . LYS A 1 126 ? 13.200 -4.801 -6.815 1.00 90.75 126 LYS A N 1
ATOM 1014 C CA . LYS A 1 126 ? 12.326 -5.812 -7.429 1.00 90.75 126 LYS A CA 1
ATOM 1015 C C . LYS A 1 126 ? 11.517 -6.595 -6.397 1.00 90.75 126 LYS A C 1
ATOM 1017 O O . LYS A 1 126 ? 10.335 -6.841 -6.629 1.00 90.75 126 LYS A O 1
ATOM 1022 N N . ALA A 1 127 ? 12.104 -6.946 -5.253 1.00 91.25 127 ALA A N 1
ATOM 1023 C CA . ALA A 1 127 ? 11.394 -7.613 -4.161 1.00 91.25 127 ALA A CA 1
ATOM 1024 C C . ALA A 1 127 ? 10.291 -6.720 -3.572 1.00 91.25 127 ALA A C 1
ATOM 1026 O O . ALA A 1 127 ? 9.168 -7.176 -3.352 1.00 91.25 127 ALA A O 1
ATOM 1027 N N . PHE A 1 128 ? 10.576 -5.431 -3.381 1.00 90.38 128 PHE A N 1
ATOM 1028 C CA . PHE A 1 128 ? 9.575 -4.461 -2.948 1.00 90.38 128 PHE A CA 1
ATOM 1029 C C . PHE A 1 128 ? 8.463 -4.295 -3.991 1.00 90.38 128 PHE A C 1
ATOM 1031 O O . PHE A 1 128 ? 7.282 -4.302 -3.650 1.00 90.38 128 PHE A O 1
ATOM 1038 N N . CYS A 1 129 ? 8.827 -4.236 -5.272 1.00 89.25 129 CYS A N 1
ATOM 1039 C CA . CYS A 1 129 ? 7.876 -4.191 -6.377 1.00 89.25 129 CYS A CA 1
ATOM 1040 C C . CYS A 1 129 ? 6.955 -5.429 -6.408 1.00 89.25 129 CYS A C 1
ATOM 1042 O O . CYS A 1 129 ? 5.740 -5.292 -6.536 1.00 89.25 129 CYS A O 1
ATOM 1044 N N . LEU A 1 130 ? 7.495 -6.634 -6.188 1.00 87.62 130 LEU A N 1
ATOM 1045 C CA . LEU A 1 130 ? 6.700 -7.861 -6.041 1.00 87.62 130 LEU A CA 1
ATOM 1046 C C . LEU A 1 130 ? 5.742 -7.800 -4.845 1.00 87.62 130 LEU A C 1
ATOM 1048 O O . LEU A 1 130 ? 4.609 -8.272 -4.940 1.00 87.62 130 LEU A O 1
ATOM 1052 N N . ALA A 1 131 ? 6.165 -7.216 -3.723 1.00 88.38 131 ALA A N 1
ATOM 1053 C CA . ALA A 1 131 ? 5.291 -7.036 -2.568 1.00 88.38 131 ALA A CA 1
ATOM 1054 C C . ALA A 1 131 ? 4.120 -6.091 -2.889 1.00 88.38 131 ALA A C 1
ATOM 1056 O O . ALA A 1 131 ? 2.978 -6.403 -2.546 1.00 88.38 131 ALA A O 1
ATOM 1057 N N . LEU A 1 132 ? 4.378 -4.984 -3.597 1.00 85.69 132 LEU A N 1
ATOM 1058 C CA . LEU A 1 132 ? 3.332 -4.076 -4.083 1.00 85.69 132 LEU A CA 1
ATOM 1059 C C . LEU A 1 132 ? 2.393 -4.768 -5.073 1.00 85.69 132 LEU A C 1
ATOM 1061 O O . LEU A 1 132 ? 1.178 -4.624 -4.969 1.00 85.69 132 LEU A O 1
ATOM 1065 N N . MET A 1 133 ? 2.935 -5.576 -5.982 1.00 82.31 133 MET A N 1
ATOM 1066 C CA . MET A 1 133 ? 2.142 -6.371 -6.917 1.00 82.31 133 MET A CA 1
ATOM 1067 C C . MET A 1 133 ? 1.234 -7.363 -6.189 1.00 82.31 133 MET A C 1
ATOM 1069 O O . MET A 1 133 ? 0.066 -7.490 -6.542 1.00 82.31 133 MET A O 1
ATOM 1073 N N . ARG A 1 134 ? 1.733 -8.042 -5.149 1.00 83.94 134 ARG A N 1
ATOM 1074 C CA . ARG A 1 134 ? 0.924 -8.966 -4.343 1.00 83.94 134 ARG A CA 1
ATOM 1075 C C . ARG A 1 134 ? -0.263 -8.253 -3.696 1.00 83.94 134 ARG A C 1
ATOM 1077 O O . ARG A 1 134 ? -1.353 -8.813 -3.666 1.00 83.94 134 ARG A O 1
ATOM 1084 N N . ILE A 1 135 ? -0.056 -7.029 -3.209 1.00 83.31 135 ILE A N 1
ATOM 1085 C CA . ILE A 1 135 ? -1.130 -6.187 -2.662 1.00 83.31 135 ILE A CA 1
ATOM 1086 C C . ILE A 1 135 ? -2.116 -5.803 -3.771 1.00 83.31 135 ILE A C 1
ATOM 1088 O O . ILE A 1 135 ? -3.317 -5.965 -3.597 1.00 83.31 135 ILE A O 1
ATOM 1092 N N . ALA A 1 136 ? -1.621 -5.362 -4.930 1.00 81.00 136 ALA A N 1
ATOM 1093 C CA . ALA A 1 136 ? -2.463 -4.986 -6.063 1.00 81.00 136 ALA A CA 1
ATOM 1094 C C . ALA A 1 136 ? -3.345 -6.146 -6.553 1.00 81.00 136 ALA A C 1
ATOM 1096 O O . ALA A 1 136 ? -4.536 -5.955 -6.774 1.00 81.00 136 ALA A O 1
ATOM 1097 N N . LEU A 1 137 ? -2.782 -7.353 -6.659 1.00 80.44 137 LEU A N 1
ATOM 1098 C CA . LEU A 1 137 ? -3.510 -8.565 -7.041 1.00 80.44 137 LEU A CA 1
ATOM 1099 C C . LEU A 1 137 ? -4.568 -8.952 -6.002 1.00 80.44 137 LEU A C 1
ATOM 1101 O O . LEU A 1 137 ? -5.690 -9.278 -6.378 1.00 80.44 137 LEU A O 1
ATOM 1105 N N . ALA A 1 138 ? -4.234 -8.894 -4.709 1.00 81.62 138 ALA A N 1
ATOM 1106 C CA .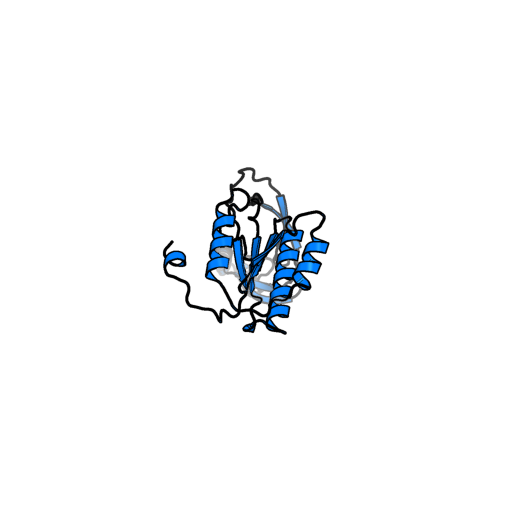 ALA A 1 138 ? -5.178 -9.200 -3.633 1.00 81.62 138 ALA A CA 1
ATOM 1107 C C . ALA A 1 138 ? -6.360 -8.216 -3.589 1.00 81.62 138 ALA A C 1
ATOM 1109 O O . ALA A 1 138 ? -7.475 -8.608 -3.265 1.00 81.62 138 ALA A O 1
ATOM 1110 N N . GLU A 1 139 ? -6.118 -6.953 -3.944 1.00 78.56 139 GLU A N 1
ATOM 1111 C CA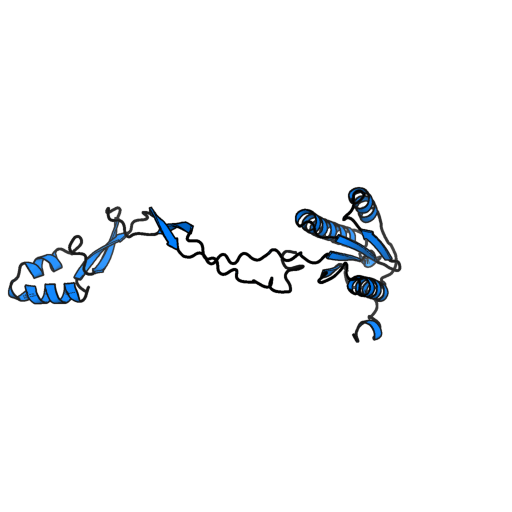 . GLU A 1 139 ? -7.129 -5.890 -3.981 1.00 78.56 139 GLU A CA 1
ATOM 1112 C C . GLU A 1 139 ? -7.797 -5.727 -5.361 1.00 78.56 139 GLU A C 1
ATOM 1114 O O . GLU A 1 139 ? -8.561 -4.786 -5.558 1.00 78.56 139 GLU A O 1
ATOM 1119 N N . ASN A 1 140 ? -7.508 -6.609 -6.329 1.00 77.50 140 ASN A N 1
ATOM 1120 C CA . ASN A 1 140 ? -7.990 -6.536 -7.716 1.00 77.50 140 ASN A CA 1
ATOM 1121 C C . ASN A 1 140 ? -7.755 -5.163 -8.394 1.00 77.50 140 ASN A C 1
ATOM 1123 O O . ASN A 1 140 ? -8.592 -4.646 -9.136 1.00 77.50 140 ASN A O 1
ATOM 1127 N N . ARG A 1 141 ? -6.596 -4.555 -8.124 1.00 80.25 141 ARG A N 1
ATOM 1128 C CA . ARG A 1 141 ? -6.167 -3.261 -8.669 1.00 80.25 141 ARG A CA 1
ATOM 1129 C C . ARG A 1 141 ? -5.257 -3.481 -9.867 1.00 80.25 141 ARG A C 1
ATOM 1131 O O . ARG A 1 141 ? -4.344 -4.306 -9.817 1.00 80.25 141 ARG A O 1
ATOM 1138 N N . ARG A 1 142 ? -5.441 -2.689 -10.929 1.00 81.44 142 ARG A N 1
ATOM 1139 C CA . ARG A 1 142 ? -4.508 -2.722 -12.063 1.00 81.44 142 ARG A CA 1
ATOM 1140 C C . ARG A 1 142 ? -3.126 -2.272 -11.595 1.00 81.44 142 ARG A C 1
ATOM 1142 O O . ARG A 1 142 ? -2.991 -1.254 -10.919 1.00 81.44 142 ARG A O 1
ATOM 1149 N N . CYS A 1 143 ? -2.106 -3.035 -11.965 1.00 85.38 143 CYS A N 1
ATOM 1150 C CA . CYS A 1 143 ? -0.713 -2.761 -11.643 1.00 85.38 143 CYS A CA 1
ATOM 1151 C C . CYS A 1 143 ? 0.110 -2.705 -12.928 1.00 85.38 143 CYS A C 1
ATOM 1153 O O . CYS A 1 143 ? 0.125 -3.653 -13.723 1.00 85.38 143 CYS A O 1
ATOM 1155 N N . TYR A 1 144 ? 0.793 -1.582 -13.111 1.00 88.12 144 TYR A N 1
ATOM 1156 C CA . TYR A 1 144 ? 1.691 -1.328 -14.221 1.00 88.12 144 TYR A CA 1
ATOM 1157 C C . TYR A 1 144 ? 3.089 -1.074 -13.693 1.00 88.12 144 TYR A C 1
ATOM 1159 O O . TYR A 1 144 ? 3.296 -0.237 -12.814 1.00 88.12 144 TYR A O 1
ATOM 1167 N N . ILE A 1 145 ? 4.044 -1.817 -14.235 1.00 90.00 145 ILE A N 1
ATOM 1168 C CA . ILE A 1 145 ? 5.438 -1.761 -13.826 1.00 90.00 145 ILE A CA 1
ATOM 1169 C C . ILE A 1 145 ? 6.264 -1.203 -14.971 1.00 90.00 145 ILE A C 1
ATOM 1171 O O . ILE A 1 145 ? 6.133 -1.613 -16.124 1.00 90.00 145 ILE A O 1
ATOM 1175 N N . MET A 1 146 ? 7.159 -0.291 -14.631 1.00 90.19 146 MET A N 1
ATOM 1176 C CA . MET A 1 146 ? 8.104 0.304 -15.549 1.00 90.19 146 MET A CA 1
ATOM 1177 C C . MET A 1 146 ? 9.516 0.129 -15.004 1.00 90.19 146 MET A C 1
ATOM 1179 O O . MET A 1 146 ? 9.831 0.603 -13.918 1.00 90.19 146 MET A O 1
ATOM 1183 N N . LEU A 1 147 ? 10.370 -0.555 -15.753 1.00 90.69 147 LEU A N 1
ATOM 1184 C CA . LEU A 1 147 ? 11.807 -0.540 -15.517 1.00 90.69 147 LEU A CA 1
ATOM 1185 C C . LEU A 1 147 ? 12.393 0.636 -16.281 1.00 90.69 147 LEU A C 1
ATOM 1187 O O . LEU A 1 147 ? 12.083 0.801 -17.464 1.00 90.69 147 LEU A O 1
ATOM 1191 N N . PHE A 1 148 ? 13.229 1.433 -15.626 1.00 89.81 148 PHE A N 1
ATOM 1192 C CA . PHE A 1 148 ? 13.912 2.534 -16.288 1.00 89.81 148 PHE A CA 1
ATOM 1193 C C . PHE A 1 148 ? 15.415 2.531 -15.999 1.00 89.81 148 PHE A C 1
ATOM 1195 O O . PHE A 1 148 ? 15.874 2.148 -14.923 1.00 89.81 148 PHE A O 1
ATOM 1202 N N . SER A 1 149 ? 16.166 2.939 -17.015 1.00 88.25 149 SER A N 1
ATOM 1203 C CA . SER A 1 149 ? 17.585 3.289 -16.975 1.00 88.25 149 SER A CA 1
ATOM 1204 C C . SER A 1 149 ? 17.792 4.422 -17.993 1.00 88.25 149 SER A C 1
ATOM 1206 O O . SER A 1 149 ? 17.162 5.467 -17.850 1.00 88.25 149 SER A O 1
ATOM 1208 N N . THR A 1 150 ? 18.566 4.216 -19.060 1.00 84.50 150 THR A N 1
ATOM 1209 C CA . THR A 1 150 ? 18.521 5.033 -20.290 1.00 84.50 150 THR A CA 1
ATOM 1210 C C . THR A 1 150 ? 17.351 4.658 -21.196 1.00 84.50 150 THR A C 1
ATOM 1212 O O . THR A 1 150 ? 16.943 5.439 -22.048 1.00 84.50 150 THR A O 1
ATOM 1215 N N . GLU A 1 151 ? 16.821 3.451 -21.025 1.00 83.81 151 GLU A N 1
ATOM 1216 C CA . GLU A 1 151 ? 15.654 2.950 -21.740 1.00 83.81 151 GLU A CA 1
ATOM 1217 C C . GLU A 1 151 ? 14.528 2.638 -20.760 1.00 83.81 151 GLU A C 1
ATOM 1219 O O . GLU A 1 151 ? 14.756 2.450 -19.562 1.00 83.81 151 GLU A O 1
ATOM 1224 N N . ILE A 1 152 ? 13.305 2.575 -21.285 1.00 86.56 152 ILE A N 1
ATOM 1225 C CA . ILE A 1 152 ? 12.097 2.313 -20.509 1.00 86.56 152 ILE A CA 1
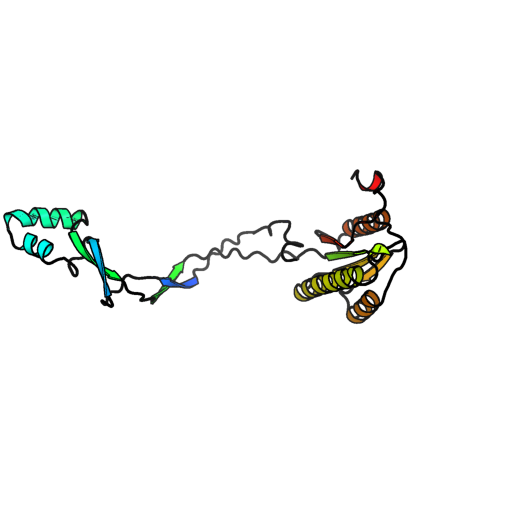ATOM 1226 C C . ILE A 1 152 ? 11.426 1.045 -21.033 1.00 86.56 152 ILE A C 1
ATOM 1228 O O . ILE A 1 152 ? 10.931 1.018 -22.163 1.00 86.56 152 ILE A O 1
ATOM 1232 N N . VAL A 1 153 ? 11.333 0.024 -20.182 1.00 87.81 153 VAL A N 1
ATOM 1233 C CA . VAL A 1 153 ? 10.603 -1.219 -20.468 1.00 87.81 153 VAL A CA 1
ATOM 1234 C C . VAL A 1 153 ? 9.390 -1.330 -19.557 1.00 87.81 153 VAL A C 1
ATOM 1236 O O . VAL A 1 153 ? 9.444 -1.019 -18.371 1.00 87.81 153 VAL A O 1
ATOM 1239 N N . ARG A 1 154 ? 8.264 -1.741 -20.139 1.00 88.31 154 ARG A N 1
ATOM 1240 C CA . ARG A 1 154 ? 6.931 -1.644 -19.540 1.00 88.31 154 ARG A CA 1
ATOM 1241 C C . ARG A 1 154 ? 6.304 -3.029 -19.441 1.00 88.31 154 ARG A C 1
ATOM 1243 O O . ARG A 1 154 ? 6.379 -3.798 -20.396 1.00 88.31 154 ARG A O 1
ATOM 1250 N N . TYR A 1 155 ? 5.648 -3.301 -18.321 1.00 86.81 155 TYR A N 1
ATOM 1251 C CA . TYR A 1 155 ? 4.937 -4.545 -18.049 1.00 86.81 155 TYR A CA 1
ATOM 1252 C C . TYR A 1 155 ? 3.562 -4.234 -17.451 1.00 86.81 155 TYR A C 1
ATOM 1254 O O . TYR A 1 155 ? 3.439 -3.401 -16.553 1.00 86.81 155 TYR A O 1
ATOM 1262 N N . GLU A 1 156 ? 2.526 -4.920 -17.928 1.00 80.06 156 GLU A N 1
ATOM 1263 C CA . GLU A 1 156 ? 1.166 -4.826 -17.398 1.00 80.06 156 GLU A CA 1
ATOM 1264 C C . GLU A 1 156 ? 0.730 -6.202 -16.901 1.00 80.06 156 GLU A C 1
ATOM 1266 O O . GLU A 1 156 ? 0.339 -7.086 -17.663 1.00 80.06 156 GLU A O 1
ATOM 1271 N N . LEU A 1 157 ? 0.782 -6.388 -15.585 1.00 72.88 157 LEU A N 1
ATOM 1272 C CA . LEU A 1 157 ? 0.647 -7.716 -14.982 1.00 72.88 157 LEU A CA 1
ATOM 1273 C C . LEU A 1 157 ? -0.791 -8.061 -14.589 1.00 72.88 157 LEU A C 1
ATOM 1275 O O . LEU A 1 157 ? -1.027 -9.044 -13.896 1.00 72.88 157 LEU A O 1
ATOM 1279 N N . SER A 1 158 ? -1.751 -7.260 -15.052 1.00 67.19 158 SER A N 1
ATOM 1280 C CA . SER A 1 158 ? -3.175 -7.375 -14.707 1.00 67.19 158 SER A CA 1
ATOM 1281 C C . SER A 1 158 ? -3.950 -8.327 -15.636 1.00 67.19 158 SER A C 1
ATOM 1283 O O . SER A 1 158 ? -5.171 -8.399 -15.557 1.00 67.19 158 SER A O 1
ATOM 1285 N N . GLY A 1 159 ? -3.261 -9.036 -16.540 1.00 67.31 159 GLY A N 1
ATOM 1286 C CA . GLY A 1 159 ? -3.861 -9.928 -17.539 1.00 67.31 159 GLY A CA 1
ATOM 1287 C C . GLY A 1 159 ? -3.489 -11.411 -17.373 1.00 67.31 159 GLY A C 1
ATOM 1288 O O . GLY A 1 159 ? -2.661 -11.759 -16.531 1.00 67.31 159 GLY A O 1
ATOM 1289 N N . PRO A 1 160 ? -4.031 -12.306 -18.222 1.00 66.94 160 PRO A N 1
ATOM 1290 C CA . PRO A 1 160 ? -3.790 -13.756 -18.159 1.00 66.94 160 PRO A CA 1
ATOM 1291 C C . PRO A 1 160 ? -2.317 -14.162 -18.360 1.00 66.94 160 PRO A C 1
ATOM 1293 O O . PRO A 1 160 ? -1.914 -15.242 -17.942 1.00 66.94 160 PRO A O 1
ATOM 1296 N N . GLN A 1 161 ? -1.496 -13.289 -18.951 1.00 74.19 161 GLN A N 1
ATOM 1297 C CA . GLN A 1 161 ? -0.045 -13.470 -19.107 1.00 74.19 161 GLN A CA 1
ATOM 1298 C C . GLN A 1 161 ? 0.775 -12.817 -17.976 1.00 74.19 161 GLN A C 1
ATOM 1300 O O . GLN A 1 161 ? 1.994 -12.692 -18.087 1.00 74.19 161 GLN A O 1
ATOM 1305 N N . GLY A 1 162 ? 0.135 -12.384 -16.883 1.00 76.81 162 GLY A N 1
ATOM 1306 C CA . GLY A 1 162 ? 0.785 -11.630 -15.808 1.00 76.81 162 GLY A CA 1
ATOM 1307 C C . GLY A 1 162 ? 1.983 -12.356 -15.193 1.00 76.81 162 GLY A C 1
ATOM 1308 O O . GLY A 1 162 ? 3.011 -11.738 -14.950 1.00 76.81 162 GLY A O 1
ATOM 1309 N N . ILE A 1 163 ? 1.911 -13.681 -15.032 1.00 79.94 163 ILE A N 1
ATOM 1310 C CA . ILE A 1 163 ? 3.026 -14.478 -14.492 1.00 79.94 163 ILE A CA 1
ATOM 1311 C C . ILE A 1 163 ? 4.234 -14.468 -15.440 1.00 79.94 163 ILE A C 1
ATOM 1313 O O . ILE A 1 163 ? 5.364 -14.282 -14.995 1.00 79.94 163 ILE A O 1
ATOM 1317 N N . GLU A 1 164 ? 4.018 -14.619 -16.748 1.00 84.50 164 GLU A N 1
ATOM 1318 C CA . GLU A 1 164 ? 5.106 -14.585 -17.732 1.00 84.50 164 GLU A CA 1
ATOM 1319 C C . GLU A 1 164 ? 5.773 -13.205 -17.767 1.00 84.50 164 GLU A C 1
ATOM 1321 O O . GLU A 1 164 ? 7.001 -13.095 -17.761 1.00 84.50 164 GLU A O 1
ATOM 1326 N N . GLN A 1 165 ? 4.969 -12.140 -17.730 1.00 83.62 165 GLN A N 1
ATOM 1327 C CA . GLN A 1 165 ? 5.482 -10.777 -17.646 1.00 83.62 165 GLN A CA 1
ATOM 1328 C C . GLN A 1 165 ? 6.240 -10.524 -16.337 1.00 83.62 165 GLN A C 1
ATOM 1330 O O . GLN A 1 165 ? 7.261 -9.843 -16.363 1.00 83.62 165 GLN A O 1
ATOM 1335 N N . ALA A 1 166 ? 5.810 -11.116 -15.218 1.00 84.12 166 ALA A N 1
ATOM 1336 C CA . ALA A 1 166 ? 6.512 -11.019 -13.939 1.00 84.12 166 ALA A CA 1
ATOM 1337 C C . ALA A 1 166 ? 7.882 -11.697 -14.007 1.00 84.12 166 ALA A C 1
ATOM 1339 O O . ALA A 1 166 ? 8.877 -11.128 -13.562 1.00 84.12 166 ALA A O 1
ATOM 1340 N N . ILE A 1 167 ? 7.957 -12.884 -14.617 1.00 85.50 167 ILE A N 1
ATOM 1341 C CA . ILE A 1 167 ? 9.220 -13.601 -14.822 1.00 85.50 167 ILE A CA 1
ATOM 1342 C C . ILE A 1 167 ? 10.163 -12.772 -15.699 1.00 85.50 167 ILE A C 1
ATOM 1344 O O . ILE A 1 167 ? 11.334 -12.604 -15.349 1.00 85.50 167 ILE A O 1
ATOM 1348 N N . ARG A 1 168 ? 9.663 -12.201 -16.804 1.00 86.69 168 ARG A N 1
ATOM 1349 C CA . ARG A 1 168 ? 10.454 -11.316 -17.675 1.00 86.69 168 ARG A CA 1
ATOM 1350 C C . ARG A 1 168 ? 10.941 -10.077 -16.925 1.00 86.69 168 ARG A C 1
ATOM 1352 O O . ARG A 1 168 ? 12.126 -9.773 -16.988 1.00 86.69 168 ARG A O 1
ATOM 1359 N N . PHE A 1 169 ? 10.075 -9.427 -16.151 1.00 88.31 169 PHE A N 1
ATOM 1360 C CA . PHE A 1 169 ? 10.429 -8.296 -15.289 1.00 88.31 169 PHE A CA 1
ATOM 1361 C C . PHE A 1 169 ? 11.559 -8.640 -14.308 1.00 88.31 169 PHE A C 1
ATOM 1363 O O . PHE A 1 169 ? 12.536 -7.898 -14.205 1.00 88.31 169 PHE A O 1
ATOM 1370 N N . LEU A 1 170 ? 11.462 -9.776 -13.611 1.00 86.50 170 LEU A N 1
ATOM 1371 C CA . LEU A 1 170 ? 12.486 -10.198 -12.653 1.00 86.50 170 LEU A CA 1
ATOM 1372 C C . LEU A 1 170 ? 13.819 -10.507 -13.340 1.00 86.50 170 LEU A C 1
ATOM 1374 O O . LEU A 1 170 ? 14.876 -10.157 -12.810 1.00 86.50 170 LEU A O 1
ATOM 1378 N N . SER A 1 171 ? 13.756 -11.104 -14.530 1.00 85.94 171 SER A N 1
ATOM 1379 C CA . SER A 1 171 ? 14.927 -11.502 -15.318 1.00 85.94 171 SER A CA 1
ATOM 1380 C C . SER A 1 171 ? 15.599 -10.329 -16.040 1.00 85.94 171 SER A C 1
ATOM 1382 O O . SER A 1 171 ? 16.787 -10.401 -16.345 1.00 85.94 171 SER A O 1
ATOM 1384 N N . GLN A 1 172 ? 14.863 -9.249 -16.313 1.00 84.81 172 GLN A N 1
ATOM 1385 C CA . GLN A 1 172 ? 15.364 -8.091 -17.048 1.00 84.81 172 GLN A CA 1
ATOM 1386 C C . GLN A 1 172 ? 16.351 -7.296 -16.193 1.00 84.81 172 GLN A C 1
ATOM 1388 O O . GLN A 1 172 ? 15.969 -6.754 -15.161 1.00 84.81 172 GLN A O 1
ATOM 1393 N N . GLN A 1 173 ? 17.598 -7.177 -16.639 1.00 79.00 173 GLN A N 1
ATOM 1394 C CA . GLN A 1 173 ? 18.612 -6.332 -16.005 1.00 79.00 173 GLN A CA 1
ATOM 1395 C C . GLN A 1 173 ? 18.996 -5.199 -16.951 1.00 79.00 173 GLN A C 1
ATOM 1397 O O . GLN A 1 173 ? 19.110 -5.415 -18.159 1.00 79.00 173 GLN A O 1
ATOM 1402 N N . PHE A 1 174 ? 19.250 -4.017 -16.400 1.00 73.81 174 PHE A N 1
ATOM 1403 C CA . PHE A 1 174 ? 19.891 -2.927 -17.126 1.00 73.81 174 PHE A CA 1
ATOM 1404 C C . PHE A 1 174 ? 21.241 -2.621 -16.480 1.00 73.81 174 PHE A C 1
ATOM 1406 O O . PHE A 1 174 ? 21.470 -2.874 -15.302 1.00 73.81 174 PHE A O 1
ATOM 1413 N N . ARG A 1 175 ? 22.186 -2.156 -17.296 1.00 69.06 175 ARG A N 1
ATOM 1414 C CA . ARG A 1 175 ? 23.536 -1.767 -16.861 1.00 69.06 175 ARG A CA 1
ATOM 1415 C C . ARG A 1 175 ? 23.939 -0.462 -17.542 1.00 69.06 175 ARG A C 1
ATOM 1417 O O . ARG A 1 175 ? 25.007 -0.365 -18.137 1.00 69.06 175 ARG A O 1
ATOM 1424 N N . GLY A 1 176 ? 23.015 0.496 -17.529 1.00 75.12 176 GLY A N 1
ATOM 1425 C CA . GLY A 1 176 ? 23.144 1.802 -18.176 1.00 75.12 176 GLY A CA 1
ATOM 1426 C C . GLY A 1 176 ? 23.103 2.961 -17.180 1.00 75.12 176 GLY A C 1
ATOM 1427 O O . GLY A 1 176 ? 23.164 2.758 -15.967 1.00 75.12 176 GLY A O 1
ATOM 1428 N N . GLY A 1 177 ? 22.999 4.181 -17.707 1.00 81.44 177 GLY A N 1
ATOM 1429 C CA . GLY A 1 177 ? 22.746 5.386 -16.911 1.00 81.44 177 GLY A CA 1
ATOM 1430 C C . GLY A 1 177 ? 21.291 5.505 -16.441 1.00 81.44 177 GLY A C 1
ATOM 1431 O O . GLY A 1 177 ? 20.501 4.574 -16.594 1.00 81.44 177 GLY A O 1
ATOM 1432 N N . THR A 1 178 ? 20.940 6.672 -15.904 1.00 85.19 178 THR A N 1
ATOM 1433 C CA . THR A 1 178 ? 19.626 6.942 -15.300 1.00 85.19 178 THR A CA 1
ATOM 1434 C C . THR A 1 178 ? 18.967 8.139 -15.979 1.00 85.19 178 THR A C 1
ATOM 1436 O O . THR A 1 178 ? 19.495 9.248 -15.909 1.00 85.19 178 THR A O 1
ATOM 1439 N N . ASP A 1 179 ? 17.803 7.940 -16.599 1.00 86.69 179 ASP A N 1
ATOM 1440 C CA . ASP A 1 179 ? 16.973 9.004 -17.172 1.00 86.69 179 ASP A CA 1
ATOM 1441 C C . ASP A 1 179 ? 15.625 9.107 -16.438 1.00 86.69 179 ASP A C 1
ATOM 1443 O O . ASP A 1 179 ? 14.592 8.558 -16.838 1.00 86.69 179 ASP A O 1
ATOM 1447 N N . LEU A 1 180 ? 15.638 9.851 -15.328 1.00 86.31 180 LEU A N 1
ATOM 1448 C CA . LEU A 1 180 ? 14.430 10.148 -14.557 1.00 86.31 180 LEU A CA 1
ATOM 1449 C C . LEU A 1 180 ? 13.447 11.049 -15.318 1.00 86.31 180 LEU A C 1
ATOM 1451 O O . LEU A 1 180 ? 12.240 10.947 -15.105 1.00 86.31 180 LEU A O 1
ATOM 1455 N N . ALA A 1 181 ? 13.925 11.922 -16.209 1.00 87.25 181 ALA A N 1
ATOM 1456 C CA . ALA A 1 181 ? 13.062 12.851 -16.935 1.00 87.25 181 ALA A CA 1
ATOM 1457 C C . ALA A 1 181 ? 12.152 12.105 -17.919 1.00 87.25 181 ALA A C 1
ATOM 1459 O O . ALA A 1 181 ? 10.960 12.401 -18.030 1.00 87.25 181 ALA A O 1
ATOM 1460 N N . SER A 1 182 ? 12.692 11.110 -18.623 1.00 86.94 182 SER A N 1
ATOM 1461 C CA . SER A 1 182 ? 11.902 10.227 -19.484 1.00 86.94 182 SER A CA 1
ATOM 1462 C C . SER A 1 182 ? 10.955 9.341 -18.673 1.00 86.94 182 SER A C 1
ATOM 1464 O O . SER A 1 182 ? 9.810 9.143 -19.083 1.00 86.94 182 SER A O 1
ATOM 1466 N N . CYS A 1 183 ? 11.381 8.877 -17.492 1.00 88.94 183 CYS A N 1
ATOM 1467 C CA . CYS A 1 183 ? 10.530 8.134 -16.558 1.00 88.94 183 CYS A CA 1
ATOM 1468 C C . CYS A 1 183 ? 9.301 8.962 -16.136 1.00 88.94 183 CYS A C 1
ATOM 1470 O O . CYS A 1 183 ? 8.166 8.533 -16.343 1.00 88.94 183 CYS A O 1
ATOM 1472 N N . PHE A 1 184 ? 9.494 10.192 -15.650 1.00 89.19 184 PHE A N 1
ATOM 1473 C CA . PHE A 1 184 ? 8.381 11.054 -15.240 1.00 89.19 184 PHE A CA 1
ATOM 1474 C C . PHE A 1 184 ? 7.465 11.457 -16.392 1.00 89.19 184 PHE A C 1
ATOM 1476 O O . PHE A 1 184 ? 6.248 11.490 -16.211 1.00 89.19 184 PHE A O 1
ATOM 1483 N N . ARG A 1 185 ? 8.007 11.704 -17.590 1.00 89.00 185 ARG A N 1
ATOM 1484 C CA . ARG A 1 185 ? 7.181 11.957 -18.781 1.00 89.00 185 ARG A CA 1
ATOM 1485 C C . ARG A 1 185 ? 6.274 10.769 -19.105 1.00 89.00 185 ARG A C 1
ATOM 1487 O O . ARG A 1 185 ? 5.083 10.973 -19.325 1.00 89.00 185 ARG A O 1
ATOM 1494 N N . ALA A 1 186 ? 6.797 9.544 -19.043 1.00 88.06 186 ALA A N 1
ATOM 1495 C CA . ALA A 1 186 ? 6.006 8.332 -19.258 1.00 88.06 186 ALA A CA 1
ATOM 1496 C C . ALA A 1 186 ? 4.932 8.116 -18.173 1.00 88.06 186 ALA A C 1
ATOM 1498 O O . ALA A 1 186 ? 3.834 7.647 -18.478 1.00 88.06 186 ALA A O 1
ATOM 1499 N N . ILE A 1 187 ? 5.221 8.477 -16.916 1.00 88.69 187 ILE A N 1
ATOM 1500 C CA . ILE A 1 187 ? 4.231 8.453 -15.828 1.00 88.69 187 ILE A CA 1
ATOM 1501 C C . ILE A 1 187 ? 3.123 9.477 -16.098 1.00 88.69 187 ILE A C 1
ATOM 1503 O O . ILE A 1 187 ? 1.947 9.126 -16.051 1.00 88.69 187 ILE A O 1
ATOM 1507 N N . MET A 1 188 ? 3.478 10.726 -16.416 1.00 86.94 188 MET A N 1
ATOM 1508 C CA . MET A 1 188 ? 2.505 11.791 -16.681 1.00 86.94 188 MET A CA 1
ATOM 1509 C C . MET A 1 188 ? 1.590 11.465 -17.863 1.00 86.94 188 MET A C 1
ATOM 1511 O O . MET A 1 188 ? 0.382 11.665 -17.771 1.00 86.94 188 MET A O 1
ATOM 1515 N N . GLU A 1 189 ? 2.141 10.923 -18.949 1.00 87.94 189 GLU A N 1
ATOM 1516 C CA . GLU A 1 189 ? 1.363 10.470 -20.108 1.00 87.94 189 GLU A CA 1
ATOM 1517 C C . GLU A 1 189 ? 0.320 9.410 -19.710 1.00 87.94 189 GLU A C 1
ATOM 1519 O O . GLU A 1 189 ? -0.839 9.467 -20.128 1.00 87.94 189 GLU A O 1
ATOM 1524 N N . ARG A 1 190 ? 0.697 8.471 -18.834 1.00 83.69 190 ARG A N 1
ATOM 1525 C CA . ARG A 1 190 ? -0.221 7.449 -18.316 1.00 83.69 190 ARG A CA 1
ATOM 1526 C C . ARG A 1 190 ? -1.288 8.039 -17.405 1.00 83.69 190 ARG A C 1
ATOM 1528 O O . ARG A 1 190 ? -2.456 7.717 -17.592 1.00 83.69 190 ARG A O 1
ATOM 1535 N N . LEU A 1 191 ? -0.918 8.921 -16.480 1.00 84.31 191 LEU A N 1
ATOM 1536 C CA . LEU A 1 191 ? -1.855 9.565 -15.551 1.00 84.31 191 LEU A CA 1
ATOM 1537 C C . LEU A 1 191 ? -2.916 10.422 -16.261 1.00 84.31 191 LEU A C 1
ATOM 1539 O O . LEU A 1 191 ? -4.012 10.597 -15.737 1.00 84.31 191 LEU A O 1
ATOM 1543 N N . GLN A 1 192 ? -2.630 10.928 -17.465 1.00 82.81 192 GLN A N 1
ATOM 1544 C CA . GLN A 1 192 ? -3.615 11.648 -18.284 1.00 82.81 192 GLN A CA 1
ATOM 1545 C C . GLN A 1 192 ? -4.698 10.736 -18.885 1.00 82.81 192 GLN A C 1
ATOM 1547 O O . GLN A 1 192 ? -5.752 11.215 -19.308 1.00 82.81 192 GLN A O 1
ATOM 1552 N N . SER A 1 193 ? -4.469 9.422 -18.933 1.00 82.56 193 SER A N 1
ATOM 1553 C CA . SER A 1 193 ? -5.430 8.463 -19.476 1.00 82.56 193 SER A CA 1
ATOM 1554 C C . SER A 1 193 ? -6.545 8.168 -18.467 1.00 82.56 193 SER A C 1
ATOM 1556 O O . SER A 1 193 ? -6.282 7.906 -17.297 1.00 82.56 193 SER A O 1
ATOM 1558 N N . ARG A 1 194 ? -7.807 8.115 -18.927 1.00 76.44 194 ARG A N 1
ATOM 1559 C CA . ARG A 1 194 ? -8.988 7.848 -18.068 1.00 76.44 194 ARG A CA 1
ATOM 1560 C C . ARG A 1 194 ? -8.912 6.536 -17.285 1.00 76.44 194 ARG A C 1
ATOM 1562 O O . ARG A 1 194 ? -9.503 6.418 -16.221 1.00 76.44 194 ARG A O 1
ATOM 1569 N N . GLU A 1 195 ? -8.188 5.565 -17.822 1.00 75.44 195 GLU A N 1
ATOM 1570 C CA . GLU A 1 195 ? -7.945 4.268 -17.195 1.00 75.44 195 GLU A CA 1
ATOM 1571 C C . GLU A 1 195 ? -7.083 4.329 -15.924 1.00 75.44 195 GLU A C 1
ATOM 1573 O O . GLU A 1 195 ? -7.107 3.389 -15.134 1.00 75.44 195 GLU A O 1
ATOM 1578 N N . TRP A 1 196 ? -6.331 5.417 -15.741 1.00 78.44 196 TRP A N 1
ATOM 1579 C CA . TRP A 1 196 ? -5.388 5.641 -14.642 1.00 78.44 196 TRP A CA 1
ATOM 1580 C C . TRP A 1 196 ? -5.866 6.761 -13.710 1.00 78.44 196 TRP A C 1
ATOM 1582 O O . TRP A 1 196 ? -5.069 7.450 -13.075 1.00 78.44 196 TRP A O 1
ATOM 1592 N N . PHE A 1 197 ? -7.183 6.960 -13.639 1.00 71.94 197 PHE A N 1
ATOM 1593 C CA . PHE A 1 197 ? -7.793 7.939 -12.748 1.00 71.94 197 PHE A CA 1
ATOM 1594 C C . PHE A 1 197 ? -7.509 7.598 -11.275 1.00 71.94 197 PHE A C 1
ATOM 1596 O O . PHE A 1 197 ? -7.638 6.441 -10.876 1.00 71.94 197 PHE A O 1
ATOM 1603 N N . ASP A 1 198 ? -7.111 8.605 -10.488 1.00 74.62 198 ASP A N 1
ATOM 1604 C CA . ASP A 1 198 ? -6.662 8.464 -9.089 1.00 74.62 198 ASP A CA 1
ATOM 1605 C C . ASP A 1 198 ? -5.526 7.430 -8.890 1.00 74.62 198 ASP A C 1
ATOM 1607 O O . ASP A 1 198 ? -5.377 6.852 -7.815 1.00 74.62 198 ASP A O 1
ATOM 1611 N N . ALA A 1 199 ? -4.707 7.180 -9.919 1.00 83.19 199 ALA A N 1
ATOM 1612 C CA . ALA A 1 199 ? -3.579 6.262 -9.809 1.00 83.19 199 ALA A CA 1
ATOM 1613 C C . ALA A 1 199 ? -2.452 6.816 -8.927 1.00 83.19 199 ALA A C 1
ATOM 1615 O O . ALA A 1 199 ? -2.090 7.992 -9.023 1.00 83.19 199 ALA A O 1
ATOM 1616 N N . ASP A 1 200 ? -1.823 5.940 -8.143 1.00 83.81 200 ASP A N 1
ATOM 1617 C CA . ASP A 1 200 ? -0.600 6.275 -7.414 1.00 83.81 200 ASP A CA 1
ATOM 1618 C C . ASP A 1 200 ? 0.631 5.894 -8.235 1.00 83.81 200 ASP A C 1
ATOM 1620 O O . ASP A 1 200 ? 0.737 4.770 -8.741 1.00 83.81 200 ASP A O 1
ATOM 1624 N N . ALA A 1 201 ? 1.601 6.805 -8.302 1.00 87.62 201 ALA A N 1
ATOM 1625 C CA . ALA A 1 201 ? 2.915 6.538 -8.867 1.00 87.62 201 ALA A CA 1
ATOM 1626 C C . ALA A 1 201 ? 3.950 6.330 -7.751 1.00 87.62 201 ALA A C 1
ATOM 1628 O O . ALA A 1 201 ? 4.119 7.178 -6.877 1.00 87.62 201 ALA A O 1
ATOM 1629 N N . VAL A 1 202 ? 4.668 5.209 -7.796 1.00 89.62 202 VAL A N 1
ATOM 1630 C CA . VAL A 1 202 ? 5.750 4.866 -6.866 1.00 89.62 202 VAL A CA 1
ATOM 1631 C C . VAL A 1 202 ? 7.041 4.741 -7.657 1.00 89.62 202 VAL A C 1
ATOM 1633 O O . VAL A 1 202 ? 7.118 3.923 -8.566 1.00 89.62 202 VAL A O 1
ATOM 1636 N N . VAL A 1 203 ? 8.064 5.517 -7.302 1.00 90.75 203 VAL A N 1
ATOM 1637 C CA . VAL A 1 203 ? 9.399 5.436 -7.915 1.00 90.75 203 VAL A CA 1
ATOM 1638 C C . VAL A 1 203 ? 10.384 4.873 -6.894 1.00 90.75 203 VAL A C 1
ATOM 1640 O O . VAL A 1 203 ? 10.467 5.375 -5.775 1.00 90.75 203 VAL A O 1
ATOM 1643 N N . ILE A 1 204 ? 11.120 3.830 -7.275 1.00 91.75 204 ILE A N 1
ATOM 1644 C CA . ILE A 1 204 ? 12.126 3.159 -6.447 1.00 91.75 204 ILE A CA 1
ATOM 1645 C C . ILE A 1 204 ? 13.486 3.358 -7.111 1.00 91.75 204 ILE A C 1
ATOM 1647 O O . ILE A 1 204 ? 13.734 2.801 -8.177 1.00 91.75 204 ILE A O 1
ATOM 1651 N N . SER A 1 205 ? 14.347 4.159 -6.492 1.00 89.56 205 SER A N 1
ATOM 1652 C CA . SER A 1 205 ? 15.677 4.516 -6.991 1.00 89.56 205 SER A CA 1
ATOM 1653 C C . SER A 1 205 ? 16.569 4.916 -5.815 1.00 89.56 205 SER A C 1
ATOM 1655 O O . SER A 1 205 ? 16.065 5.319 -4.764 1.00 89.56 205 SER A O 1
ATOM 1657 N N . ASP A 1 206 ? 17.883 4.823 -5.994 1.00 88.12 206 ASP A N 1
ATOM 1658 C CA . ASP A 1 206 ? 18.881 5.447 -5.117 1.00 88.12 206 ASP A CA 1
ATOM 1659 C C . ASP A 1 206 ? 19.067 6.949 -5.412 1.00 88.12 206 ASP A C 1
ATOM 1661 O O . ASP A 1 206 ? 19.811 7.635 -4.713 1.00 88.12 206 ASP A O 1
ATOM 1665 N N . PHE A 1 207 ? 18.368 7.462 -6.432 1.00 84.25 207 PHE A N 1
ATOM 1666 C CA . PHE A 1 207 ? 18.386 8.842 -6.910 1.00 84.25 207 PHE A CA 1
ATOM 1667 C C . PHE A 1 207 ? 19.785 9.367 -7.252 1.00 84.25 207 PHE A C 1
ATOM 1669 O O . PHE A 1 207 ? 20.004 10.582 -7.281 1.00 84.25 207 PHE A O 1
ATOM 1676 N N . ILE A 1 208 ? 20.725 8.476 -7.584 1.00 80.12 208 ILE A N 1
ATOM 1677 C CA . ILE A 1 208 ? 22.024 8.850 -8.148 1.00 80.12 208 ILE A CA 1
ATOM 1678 C C . ILE A 1 208 ? 21.805 9.178 -9.630 1.00 80.12 208 ILE A C 1
ATOM 1680 O O . ILE A 1 208 ? 22.114 8.409 -10.538 1.00 80.12 208 ILE A O 1
ATOM 1684 N N . ALA A 1 209 ? 21.189 10.331 -9.876 1.00 70.94 209 ALA A N 1
ATOM 1685 C CA . ALA A 1 209 ? 20.714 10.740 -11.187 1.00 70.94 209 ALA A CA 1
ATOM 1686 C C . ALA A 1 209 ? 21.054 12.203 -11.493 1.00 70.94 209 ALA A C 1
ATOM 1688 O O . ALA A 1 209 ? 21.383 13.003 -10.614 1.00 70.94 209 ALA A O 1
ATOM 1689 N N . GLN A 1 210 ? 20.970 12.554 -12.776 1.00 67.06 210 GLN A N 1
ATOM 1690 C CA . GLN A 1 210 ? 21.135 13.930 -13.232 1.00 67.06 210 GLN A CA 1
ATOM 1691 C C . GLN A 1 210 ? 19.997 14.815 -12.713 1.00 67.06 210 GLN A C 1
ATOM 1693 O O . GLN A 1 210 ? 18.870 14.360 -12.510 1.00 67.06 210 GLN A O 1
ATOM 1698 N N . ARG A 1 211 ? 20.302 16.101 -12.507 1.00 71.31 211 ARG A N 1
ATOM 1699 C CA . ARG A 1 211 ? 19.310 17.098 -12.101 1.00 71.31 211 ARG A CA 1
ATOM 1700 C C . ARG A 1 211 ? 18.184 17.125 -13.135 1.00 71.31 211 ARG A C 1
ATOM 1702 O O . ARG A 1 211 ? 18.456 17.205 -14.331 1.00 71.31 211 ARG A O 1
ATOM 1709 N N . LEU A 1 212 ? 16.943 17.033 -12.663 1.00 75.75 212 LEU A N 1
ATOM 1710 C CA . LEU A 1 212 ? 15.773 17.101 -13.532 1.00 75.75 212 LEU A CA 1
ATOM 1711 C C . LEU A 1 212 ? 15.770 18.442 -14.282 1.00 75.75 212 LEU A C 1
ATOM 1713 O O . LEU A 1 212 ? 16.059 19.467 -13.660 1.00 75.75 212 LEU A O 1
ATOM 1717 N N . PRO A 1 213 ? 15.477 18.442 -15.590 1.00 76.25 213 PRO A N 1
ATOM 1718 C CA . PRO A 1 213 ? 15.355 19.675 -16.347 1.00 76.25 213 PRO A CA 1
ATOM 1719 C C . PRO A 1 213 ? 14.104 20.460 -15.911 1.00 76.25 213 PRO A C 1
ATOM 1721 O O . PRO A 1 213 ? 13.116 19.884 -15.440 1.00 76.25 213 PRO A O 1
ATOM 1724 N N . ASP A 1 214 ? 14.174 21.791 -16.029 1.00 72.88 214 ASP A N 1
ATOM 1725 C CA . ASP A 1 214 ? 13.199 22.718 -15.431 1.00 72.88 214 ASP A CA 1
ATOM 1726 C C . ASP A 1 214 ? 11.764 22.525 -15.963 1.00 72.88 214 ASP A C 1
ATOM 1728 O O . ASP A 1 214 ? 10.783 22.841 -15.284 1.00 72.88 214 ASP A O 1
ATOM 1732 N N . ASP A 1 215 ? 11.621 21.969 -17.167 1.00 75.06 215 ASP A N 1
ATOM 1733 C CA . ASP A 1 215 ? 10.351 21.651 -17.827 1.00 75.06 215 ASP A CA 1
ATOM 1734 C C . ASP A 1 215 ? 9.566 20.530 -17.128 1.00 75.06 215 ASP A C 1
ATOM 1736 O O . ASP A 1 215 ? 8.337 20.497 -17.210 1.00 75.06 215 ASP A O 1
ATOM 1740 N N . VAL A 1 216 ? 10.255 19.635 -16.414 1.00 70.19 216 VAL A N 1
ATOM 1741 C CA . VAL A 1 216 ? 9.628 18.559 -15.631 1.00 70.19 216 VAL A CA 1
ATOM 1742 C C . VAL A 1 216 ? 9.252 19.040 -14.227 1.00 70.19 216 VAL A C 1
ATOM 1744 O O . VAL A 1 216 ? 8.288 18.543 -13.653 1.00 70.19 216 VAL A O 1
ATOM 1747 N N . THR A 1 217 ? 9.971 20.019 -13.672 1.00 65.19 217 THR A N 1
ATOM 1748 C CA . THR A 1 217 ? 9.740 20.530 -12.307 1.00 65.19 217 THR A CA 1
ATOM 1749 C C . THR A 1 217 ? 8.742 21.687 -12.215 1.00 65.19 217 THR A C 1
ATOM 1751 O O . THR A 1 217 ? 8.317 22.022 -11.115 1.00 65.19 217 THR A O 1
ATOM 1754 N N . SER A 1 218 ? 8.386 22.327 -13.333 1.00 55.03 218 SER A N 1
ATOM 1755 C CA . SER A 1 218 ? 7.590 23.569 -13.361 1.00 55.03 218 SER A CA 1
ATOM 1756 C C . SER A 1 218 ? 6.086 23.389 -13.631 1.00 55.03 218 SER A C 1
ATOM 1758 O O . SER A 1 218 ? 5.419 24.359 -13.993 1.00 55.03 218 SER A O 1
ATOM 1760 N N . LYS A 1 219 ? 5.528 22.185 -13.450 1.00 46.78 219 LYS A N 1
ATOM 1761 C CA . LYS A 1 219 ? 4.097 21.898 -13.666 1.00 46.78 219 LYS A CA 1
ATOM 1762 C C . LYS A 1 219 ? 3.364 21.453 -12.412 1.00 46.78 219 LYS A C 1
ATOM 1764 O O . LYS A 1 219 ? 3.933 20.637 -11.658 1.00 46.78 219 LYS A O 1
#

pLDDT: mean 75.25, std 16.72, range [40.97, 94.31]

InterPro domains:
  IPR002035 von Willebrand factor, type A [PF13519] (108-207)
  IPR036465 von Willebrand factor A-like domain superfamily [G3DSA:3.40.50.410] (96-214)
  IPR036465 von Willebrand factor A-like domain superfamily [SSF53300] (103-209)